Protein AF-A0A7S0LD01-F1 (afdb_monomer_lite)

Foldseek 3Di:
DLLVLLVVLVVLLVVLLVLLVVCVVVVPDLALVSVCVNVQVNQQSVALCVQLDPCVVVVVPDDDDPVNVVVVVVSLVVFFDQWDADPVRDIDGCVVVDTGGDGPPVCSVVDGSVSVNVRSCVVQVCVPPVGGDQGLVSCVDPVNQAPAKKWFQAPVRDIDIDRDRVPRDAHCNRVVNDDTPAIWGWHADPNATAETERDRPPDDDDQVSLVVNVVVCVVVPHPCVNYHYDTPDPPPPPPPDDDDDDDD

Secondary structure (DSSP, 8-state):
-HHHHHHHHHHHHHHHHHHHHHHHHTT----HHHHHHHHHHHHHTT--HHHH-TTHHHHTTSPPPHHHHHHHHHHHHHHEESEEE-TTS-EEETTTT--EE---TTTGGG--HHHHHHHHHHHTTTTSTT-SPPPHHHHT-TTS--S-EEEEE-TTS-EEEEE-BTTTB-HHHHTTT---SEEEEEEEETTEEEEEE---SS----HHHHHHHHHHHHHTT---TT-EE--SS---------------

Structure (mmCIF, N/CA/C/O backbone):
data_AF-A0A7S0LD01-F1
#
_entry.id   AF-A0A7S0LD01-F1
#
loop_
_atom_site.group_PDB
_atom_site.id
_atom_site.type_symbol
_atom_site.label_atom_id
_atom_site.label_alt_id
_atom_site.label_comp_id
_atom_site.label_asym_id
_atom_site.label_entity_id
_atom_site.label_seq_id
_atom_site.pdbx_PDB_ins_code
_atom_site.Cartn_x
_ato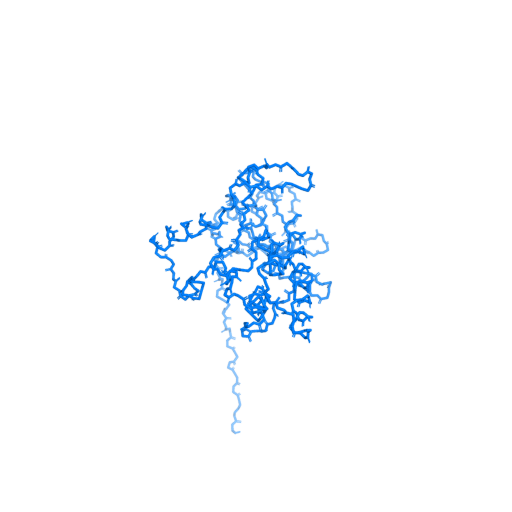m_site.Cartn_y
_atom_site.Cartn_z
_atom_site.occupancy
_atom_site.B_iso_or_equiv
_atom_site.auth_seq_id
_atom_site.auth_comp_id
_atom_site.auth_asym_id
_atom_site.auth_atom_id
_atom_site.pdbx_PDB_model_num
ATOM 1 N N . GLU A 1 1 ? -12.827 -2.499 -3.128 1.00 60.38 1 GLU A N 1
ATOM 2 C CA . GLU A 1 1 ? -11.987 -1.522 -3.860 1.00 60.38 1 GLU A CA 1
ATOM 3 C C . GLU A 1 1 ? -10.501 -1.609 -3.524 1.00 60.38 1 GLU A C 1
ATOM 5 O O . GLU A 1 1 ? -9.754 -2.054 -4.378 1.00 60.38 1 GLU A O 1
ATOM 10 N N . ARG A 1 2 ? -10.034 -1.276 -2.310 1.00 69.75 2 ARG A N 1
ATOM 11 C CA . ARG A 1 2 ? -8.581 -1.282 -2.003 1.00 69.75 2 ARG A CA 1
ATOM 12 C C . ARG A 1 2 ? -7.893 -2.636 -2.204 1.00 69.75 2 ARG A C 1
ATOM 14 O O . ARG A 1 2 ? -6.848 -2.690 -2.840 1.00 69.75 2 ARG A O 1
ATOM 21 N N . LEU A 1 3 ? -8.509 -3.729 -1.742 1.00 75.12 3 LEU A N 1
ATOM 22 C CA . LEU A 1 3 ? -8.011 -5.084 -2.025 1.00 75.12 3 LEU A CA 1
ATOM 23 C C . LEU A 1 3 ? -7.992 -5.380 -3.532 1.00 75.12 3 LEU A C 1
ATOM 25 O O . LEU A 1 3 ? -7.065 -6.011 -4.025 1.00 75.12 3 LEU A O 1
ATOM 29 N N . THR A 1 4 ? -8.974 -4.875 -4.279 1.00 80.62 4 THR A N 1
ATOM 30 C CA . THR A 1 4 ? -9.024 -4.975 -5.743 1.00 80.62 4 THR A CA 1
ATOM 31 C C . THR A 1 4 ? -7.839 -4.249 -6.387 1.00 80.62 4 THR A C 1
ATOM 33 O O . THR A 1 4 ? -7.189 -4.808 -7.268 1.00 80.62 4 THR A O 1
ATOM 36 N N . THR A 1 5 ? -7.510 -3.040 -5.920 1.00 80.25 5 THR A N 1
ATOM 37 C CA . THR A 1 5 ? -6.326 -2.285 -6.360 1.00 80.25 5 THR A CA 1
ATOM 38 C C . THR A 1 5 ? -5.036 -3.039 -6.045 1.00 80.25 5 THR A C 1
ATOM 40 O O . THR A 1 5 ? -4.185 -3.174 -6.919 1.00 80.25 5 THR A O 1
ATOM 43 N N . THR A 1 6 ? -4.894 -3.585 -4.833 1.00 81.81 6 THR A N 1
ATOM 44 C CA . THR A 1 6 ? -3.718 -4.385 -4.459 1.00 81.81 6 THR A CA 1
ATOM 45 C C . THR A 1 6 ? -3.553 -5.601 -5.369 1.00 81.81 6 THR A C 1
ATOM 47 O O . THR A 1 6 ? -2.490 -5.767 -5.961 1.00 81.81 6 THR A O 1
ATOM 50 N N . ARG A 1 7 ? -4.618 -6.383 -5.583 1.00 85.31 7 ARG A N 1
ATOM 51 C CA . ARG A 1 7 ? -4.603 -7.540 -6.496 1.00 85.31 7 ARG A CA 1
ATOM 52 C C . ARG A 1 7 ? -4.231 -7.154 -7.924 1.00 85.31 7 ARG A C 1
ATOM 54 O O . ARG A 1 7 ? -3.479 -7.863 -8.590 1.00 85.31 7 ARG A O 1
ATOM 61 N N . ARG A 1 8 ? -4.746 -6.019 -8.411 1.00 88.00 8 ARG A N 1
ATOM 62 C CA . ARG A 1 8 ? -4.391 -5.485 -9.733 1.00 88.00 8 ARG A CA 1
ATOM 63 C C . ARG A 1 8 ? -2.895 -5.182 -9.819 1.00 88.00 8 ARG A C 1
ATOM 65 O O . ARG A 1 8 ? -2.266 -5.586 -10.792 1.00 88.00 8 ARG A O 1
ATOM 72 N N . ARG A 1 9 ? -2.329 -4.507 -8.815 1.00 90.25 9 ARG A N 1
ATOM 73 C CA . ARG A 1 9 ? -0.894 -4.180 -8.751 1.00 90.25 9 ARG A CA 1
ATOM 74 C C . ARG A 1 9 ? -0.024 -5.429 -8.721 1.00 90.25 9 ARG A C 1
ATOM 76 O O . ARG A 1 9 ? 0.936 -5.513 -9.475 1.00 90.25 9 ARG A O 1
ATOM 83 N N . GLU A 1 10 ? -0.392 -6.411 -7.905 1.00 89.44 10 GLU A N 1
ATOM 84 C CA . GLU A 1 10 ? 0.321 -7.690 -7.804 1.00 89.44 10 GLU A CA 1
ATOM 85 C C . GLU A 1 10 ? 0.308 -8.462 -9.130 1.00 89.44 10 GLU A C 1
ATOM 87 O O . GLU A 1 10 ? 1.328 -9.025 -9.527 1.00 89.44 10 GLU A O 1
ATOM 92 N N . ARG A 1 11 ? -0.820 -8.455 -9.853 1.00 92.25 11 ARG A N 1
ATOM 93 C CA . ARG A 1 11 ? -0.900 -9.046 -11.194 1.00 92.25 11 ARG A CA 1
ATOM 94 C C . ARG A 1 11 ? 0.017 -8.327 -12.186 1.00 92.25 11 ARG A C 1
ATOM 96 O O . ARG A 1 11 ? 0.785 -8.995 -12.870 1.00 92.25 11 ARG A O 1
ATOM 103 N N . LEU A 1 12 ? -0.023 -6.994 -12.218 1.00 94.31 12 LEU A N 1
ATOM 104 C CA . LEU A 1 12 ? 0.822 -6.197 -13.113 1.00 94.31 12 LEU A CA 1
ATOM 105 C C . LEU A 1 12 ? 2.315 -6.423 -12.853 1.00 94.31 12 LEU A C 1
ATOM 107 O O . LEU A 1 12 ? 3.075 -6.576 -13.803 1.00 94.31 12 LEU A O 1
ATOM 111 N N . LEU A 1 13 ? 2.736 -6.482 -11.584 1.00 93.88 13 LEU A N 1
ATOM 112 C CA . LEU A 1 13 ? 4.126 -6.781 -11.219 1.00 93.88 13 LEU A CA 1
ATOM 113 C C . LEU A 1 13 ? 4.556 -8.159 -11.732 1.00 93.88 13 LEU A C 1
ATOM 115 O O . LEU A 1 13 ? 5.631 -8.288 -12.316 1.00 93.88 13 LEU A O 1
ATOM 119 N N . ARG A 1 14 ? 3.691 -9.170 -11.587 1.00 93.19 14 ARG A N 1
ATOM 120 C CA . ARG A 1 14 ? 3.956 -10.536 -12.053 1.00 93.19 14 ARG A CA 1
ATOM 121 C C . ARG A 1 14 ? 4.087 -10.622 -13.574 1.00 93.19 14 ARG A C 1
ATOM 123 O O . ARG A 1 14 ? 5.035 -11.231 -14.064 1.00 93.19 14 ARG A O 1
ATOM 130 N N . GLU A 1 15 ? 3.154 -10.019 -14.307 1.00 95.75 15 GLU A N 1
ATOM 131 C CA . GLU A 1 15 ? 3.161 -9.980 -15.778 1.00 95.75 15 GLU A CA 1
ATOM 132 C C . GLU A 1 15 ? 4.397 -9.236 -16.300 1.00 95.75 15 GLU A C 1
ATOM 134 O O . GLU A 1 15 ? 5.135 -9.761 -17.135 1.00 95.75 15 GLU A O 1
ATOM 139 N N . ALA A 1 16 ? 4.683 -8.057 -15.740 1.00 96.69 16 ALA A N 1
ATOM 140 C CA . ALA A 1 16 ? 5.856 -7.271 -16.100 1.00 96.69 16 ALA A CA 1
ATOM 141 C C . ALA A 1 16 ? 7.162 -8.018 -15.809 1.00 96.69 16 ALA A C 1
ATOM 143 O O . ALA A 1 16 ? 8.051 -8.048 -16.656 1.00 96.69 16 ALA A O 1
ATOM 144 N N . ARG A 1 17 ? 7.272 -8.676 -14.647 1.00 96.00 17 ARG A N 1
ATOM 145 C CA . ARG A 1 17 ? 8.428 -9.515 -14.305 1.00 96.00 17 ARG A CA 1
ATOM 146 C C . ARG A 1 17 ? 8.658 -10.597 -15.356 1.00 96.00 17 ARG A C 1
ATOM 148 O O . ARG A 1 17 ? 9.793 -10.763 -15.795 1.00 96.00 17 ARG A O 1
ATOM 155 N N . GLY A 1 18 ? 7.604 -11.320 -15.741 1.00 95.94 18 GLY A N 1
ATOM 156 C CA . GLY A 1 18 ? 7.675 -12.358 -16.772 1.00 95.94 18 GLY A CA 1
ATOM 157 C C . GLY A 1 18 ? 8.218 -11.803 -18.086 1.00 95.94 18 GLY A C 1
ATOM 158 O O . GLY A 1 18 ? 9.239 -12.280 -18.577 1.00 95.94 18 GLY A O 1
ATOM 159 N N . ARG A 1 19 ? 7.618 -10.711 -18.573 1.00 97.12 19 ARG A N 1
ATOM 160 C CA . ARG A 1 19 ? 8.030 -10.052 -19.818 1.00 97.12 19 ARG A CA 1
ATOM 161 C C . ARG A 1 19 ? 9.483 -9.570 -19.797 1.00 97.12 19 ARG A C 1
ATOM 163 O O . ARG A 1 19 ? 10.184 -9.726 -20.793 1.00 97.12 19 ARG A O 1
ATOM 170 N N . VAL A 1 20 ? 9.938 -8.992 -18.683 1.00 97.00 20 VAL A N 1
ATOM 171 C CA . VAL A 1 20 ? 11.323 -8.508 -18.527 1.00 97.00 20 VAL A CA 1
ATOM 172 C C . VAL A 1 20 ? 12.311 -9.674 -18.507 1.00 97.00 20 VAL A C 1
ATOM 174 O O . VAL A 1 20 ? 13.357 -9.600 -19.142 1.00 97.00 20 VAL A O 1
ATOM 177 N N . ILE A 1 21 ? 11.982 -10.774 -17.820 1.00 96.69 21 ILE A N 1
ATOM 178 C CA . ILE A 1 21 ? 12.820 -11.984 -17.814 1.00 96.69 21 ILE A CA 1
ATOM 179 C C . ILE A 1 21 ? 12.927 -12.577 -19.221 1.00 96.69 21 ILE A C 1
ATOM 181 O O . ILE A 1 21 ? 14.013 -12.987 -19.626 1.00 96.69 21 ILE A O 1
ATOM 185 N N . GLU A 1 22 ? 11.826 -12.619 -19.969 1.00 96.94 22 GLU A N 1
ATOM 186 C CA . GLU A 1 22 ? 11.826 -13.057 -21.367 1.00 96.94 22 GLU A CA 1
ATOM 187 C C . GLU A 1 22 ? 12.677 -12.141 -22.250 1.00 96.94 22 GLU A C 1
ATOM 189 O O . GLU A 1 22 ? 13.502 -12.649 -23.002 1.00 96.94 22 GLU A O 1
ATOM 194 N N . ALA A 1 23 ? 12.555 -10.816 -22.098 1.00 96.62 23 ALA A N 1
ATOM 195 C CA . ALA A 1 23 ? 13.363 -9.840 -22.834 1.00 96.62 23 ALA A CA 1
ATOM 196 C C . ALA A 1 23 ? 14.866 -10.048 -22.598 1.00 96.62 23 ALA A C 1
ATOM 198 O O . ALA A 1 23 ? 15.650 -10.077 -23.542 1.00 96.62 23 ALA A O 1
ATOM 199 N N . ILE A 1 24 ? 15.260 -10.254 -21.333 1.00 95.94 24 ILE A N 1
ATOM 200 C CA . ILE A 1 24 ? 16.653 -10.525 -20.950 1.00 95.94 24 ILE A CA 1
ATOM 201 C C . ILE A 1 24 ? 17.140 -11.833 -21.578 1.00 95.94 24 ILE A C 1
ATOM 203 O O . ILE A 1 24 ? 18.236 -11.876 -22.125 1.00 95.94 24 ILE A O 1
ATOM 207 N N . ARG A 1 25 ? 16.335 -12.901 -21.514 1.00 96.62 25 ARG A N 1
ATOM 208 C CA . ARG A 1 25 ? 16.689 -14.208 -22.097 1.00 96.62 25 ARG A CA 1
ATOM 209 C C . ARG A 1 25 ? 16.806 -14.168 -23.617 1.00 96.62 25 ARG A C 1
ATOM 211 O O . ARG A 1 25 ? 17.593 -14.925 -24.168 1.00 96.62 25 ARG A O 1
ATOM 218 N N . ALA A 1 26 ? 16.006 -13.331 -24.269 1.00 96.69 26 ALA A N 1
ATOM 219 C CA . ALA A 1 26 ? 16.012 -13.144 -25.713 1.00 96.69 26 ALA A CA 1
ATOM 220 C C . ALA A 1 26 ? 17.049 -12.109 -26.189 1.00 96.69 26 ALA A C 1
ATOM 222 O O . ALA A 1 26 ? 17.092 -11.830 -27.383 1.00 96.69 26 ALA A O 1
ATOM 223 N N . GLU A 1 27 ? 17.841 -11.527 -25.277 1.00 95.12 27 GLU A N 1
ATOM 224 C CA . GLU A 1 27 ? 18.799 -10.447 -25.567 1.00 95.12 27 GLU A CA 1
ATOM 225 C C . GLU A 1 27 ? 18.157 -9.256 -26.308 1.00 95.12 27 GLU A C 1
ATOM 227 O O . GLU A 1 27 ? 18.773 -8.578 -27.130 1.00 95.12 27 GLU A O 1
ATOM 232 N N . GLU A 1 28 ? 16.885 -8.985 -26.010 1.00 95.38 28 GLU A N 1
ATOM 233 C CA . GLU A 1 28 ? 16.130 -7.904 -26.631 1.00 95.38 28 GLU A CA 1
ATOM 234 C C . GLU A 1 28 ? 16.674 -6.539 -26.186 1.00 95.38 28 GLU A C 1
ATOM 236 O O . GLU A 1 28 ? 16.860 -6.283 -24.993 1.00 95.38 28 GLU A O 1
ATOM 241 N N . ALA A 1 29 ? 16.871 -5.622 -27.136 1.00 93.62 29 ALA A N 1
ATOM 242 C CA . ALA A 1 29 ? 17.308 -4.266 -26.828 1.00 93.62 29 ALA A CA 1
ATOM 243 C C . ALA A 1 29 ? 16.271 -3.529 -25.958 1.00 93.62 29 ALA A C 1
ATOM 245 O O . ALA A 1 29 ? 15.087 -3.472 -26.287 1.00 93.62 29 ALA A O 1
ATOM 246 N N . ALA A 1 30 ? 16.727 -2.918 -24.864 1.00 93.19 30 ALA A N 1
ATOM 247 C CA . ALA A 1 30 ? 15.907 -2.098 -23.972 1.00 93.19 30 ALA A CA 1
ATOM 248 C C . ALA A 1 30 ? 15.643 -0.706 -24.579 1.00 93.19 30 ALA A C 1
ATOM 250 O O . ALA A 1 30 ? 16.074 0.314 -24.048 1.00 93.19 30 ALA A O 1
ATOM 251 N N . THR A 1 31 ? 14.976 -0.652 -25.733 1.00 93.75 31 THR A N 1
ATOM 252 C CA . THR A 1 31 ? 14.612 0.624 -26.364 1.00 93.75 31 THR A CA 1
ATOM 253 C C . THR A 1 31 ? 13.602 1.389 -25.499 1.00 93.75 31 THR A C 1
ATOM 255 O O . THR A 1 31 ? 12.824 0.762 -24.768 1.00 93.75 31 THR A O 1
ATOM 258 N N . PRO A 1 32 ? 13.554 2.734 -25.576 1.00 90.75 32 PRO A N 1
ATOM 259 C CA . PRO A 1 32 ? 12.559 3.526 -24.855 1.00 90.75 32 PRO A CA 1
ATOM 260 C C . PRO A 1 32 ? 11.120 3.034 -25.069 1.00 90.75 32 PRO A C 1
ATOM 262 O O . PRO A 1 32 ? 10.340 2.981 -24.119 1.00 90.75 32 PRO A O 1
ATOM 265 N N . GLU A 1 33 ? 10.773 2.609 -26.284 1.00 89.94 33 GLU A N 1
ATOM 266 C CA . GLU A 1 33 ? 9.459 2.068 -26.639 1.00 89.94 33 GLU A CA 1
ATOM 267 C C . GLU A 1 33 ? 9.185 0.713 -25.965 1.00 89.94 33 GLU A C 1
ATOM 269 O O . GLU A 1 33 ? 8.098 0.490 -25.411 1.00 89.94 33 GLU A O 1
ATOM 274 N N . ALA A 1 34 ? 10.172 -0.188 -25.959 1.00 91.75 34 ALA A N 1
ATOM 275 C CA . ALA A 1 34 ? 10.049 -1.492 -25.314 1.00 91.75 34 ALA A CA 1
ATOM 276 C C . ALA A 1 34 ? 9.916 -1.344 -23.789 1.00 91.75 34 ALA A C 1
ATOM 278 O O . ALA A 1 34 ? 9.020 -1.929 -23.170 1.00 91.75 34 ALA A O 1
ATOM 279 N N . LEU A 1 35 ? 10.734 -0.478 -23.186 1.00 93.25 35 LEU A N 1
ATOM 280 C CA . LEU A 1 35 ? 10.658 -0.141 -21.766 1.00 93.25 35 LEU A CA 1
ATOM 281 C C . LEU A 1 35 ? 9.323 0.512 -21.412 1.00 93.25 35 LEU A C 1
ATOM 283 O O . LEU A 1 35 ? 8.716 0.158 -20.399 1.00 93.25 35 LEU A O 1
ATOM 287 N N . ALA A 1 36 ? 8.831 1.441 -22.235 1.00 90.00 36 ALA A N 1
ATOM 288 C CA . ALA A 1 36 ? 7.552 2.110 -22.015 1.00 90.00 36 ALA A CA 1
ATOM 289 C C . ALA A 1 36 ? 6.381 1.119 -22.019 1.00 90.00 36 ALA A C 1
ATOM 291 O O . ALA A 1 36 ? 5.465 1.268 -21.205 1.00 90.00 36 ALA A O 1
ATOM 292 N N . THR A 1 37 ? 6.432 0.085 -22.863 1.00 91.88 37 THR A N 1
ATOM 293 C CA . THR A 1 37 ? 5.404 -0.968 -22.929 1.00 91.88 37 THR A CA 1
ATOM 294 C C . THR A 1 37 ? 5.249 -1.698 -21.589 1.00 91.88 37 THR A C 1
ATOM 296 O O . THR A 1 37 ? 4.130 -1.991 -21.168 1.00 91.88 37 THR A O 1
ATOM 299 N N . VAL A 1 38 ? 6.352 -1.928 -20.870 1.00 94.50 38 VAL A N 1
ATOM 300 C CA . VAL A 1 38 ? 6.344 -2.604 -19.560 1.00 94.50 38 VAL A CA 1
ATOM 301 C C . VAL A 1 38 ? 6.121 -1.629 -18.401 1.00 94.50 38 VAL A C 1
ATOM 303 O O . VAL A 1 38 ? 5.352 -1.900 -17.479 1.00 94.50 38 VAL A O 1
ATOM 306 N N . THR A 1 39 ? 6.798 -0.483 -18.419 1.00 93.06 39 THR A N 1
ATOM 307 C CA . THR A 1 39 ? 6.837 0.444 -17.279 1.00 93.06 39 THR A CA 1
ATOM 308 C C . THR A 1 39 ? 5.590 1.321 -17.185 1.00 93.06 39 THR A C 1
ATOM 310 O O . THR A 1 39 ? 5.141 1.614 -16.077 1.00 93.06 39 THR A O 1
ATOM 313 N N . THR A 1 40 ? 4.960 1.692 -18.305 1.00 89.12 40 THR A N 1
ATOM 314 C CA . THR A 1 40 ? 3.805 2.610 -18.304 1.00 89.12 40 THR A CA 1
ATOM 315 C C . THR A 1 40 ? 2.628 2.095 -17.464 1.00 89.12 40 THR A C 1
ATOM 317 O O . THR A 1 40 ? 2.123 2.859 -16.632 1.00 89.12 40 THR A O 1
ATOM 320 N N . PRO A 1 41 ? 2.176 0.829 -17.595 1.00 90.50 41 PRO A N 1
ATOM 321 C CA . PRO A 1 41 ? 1.098 0.300 -16.756 1.00 90.50 41 PRO A CA 1
ATOM 322 C C . PRO A 1 41 ? 1.435 0.305 -15.259 1.00 90.50 41 PRO A C 1
ATOM 324 O O . PRO A 1 41 ? 0.575 0.614 -14.435 1.00 90.50 41 PRO A O 1
ATOM 327 N N . LEU A 1 42 ? 2.691 0.014 -14.904 1.00 92.00 42 LEU A N 1
ATOM 328 C CA . LEU A 1 42 ? 3.162 -0.010 -13.517 1.00 92.00 42 LEU A CA 1
ATOM 329 C C . LEU A 1 42 ? 3.190 1.399 -12.909 1.00 92.00 42 LEU A C 1
ATOM 331 O O . LEU A 1 42 ? 2.677 1.624 -11.811 1.00 92.00 42 LEU A O 1
ATOM 335 N N . VAL A 1 43 ? 3.728 2.377 -13.639 1.00 88.62 43 VAL A N 1
ATOM 336 C CA . VAL A 1 43 ? 3.822 3.769 -13.172 1.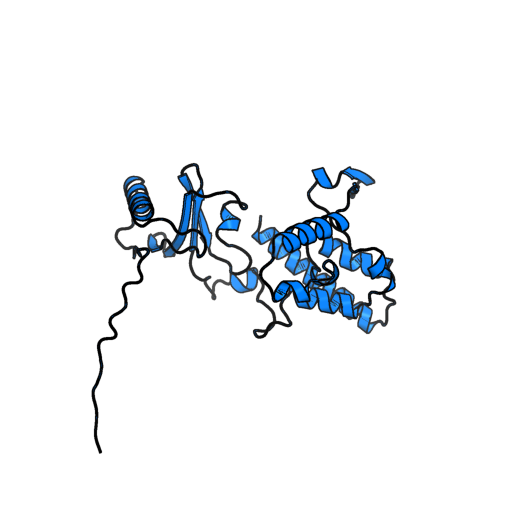00 88.62 43 VAL A CA 1
ATOM 337 C C . VAL A 1 43 ? 2.435 4.379 -12.961 1.00 88.62 43 VAL A C 1
ATOM 339 O O . VAL A 1 43 ? 2.230 5.094 -11.973 1.00 88.62 43 VAL A O 1
ATOM 342 N N . ARG A 1 44 ? 1.465 4.056 -13.833 1.00 82.94 44 ARG A N 1
ATOM 343 C CA . ARG A 1 44 ? 0.051 4.455 -13.684 1.00 82.94 44 ARG A CA 1
ATOM 344 C C . ARG A 1 44 ? -0.557 3.974 -12.368 1.00 82.94 44 ARG A C 1
ATOM 346 O O . ARG A 1 44 ? -1.410 4.655 -11.811 1.00 82.94 44 ARG A O 1
ATOM 353 N N . GLU A 1 45 ? -0.095 2.839 -11.857 1.00 85.44 45 GLU A N 1
ATOM 354 C CA . GLU A 1 45 ? -0.509 2.289 -10.566 1.00 85.44 45 GLU A CA 1
ATOM 355 C C . GLU A 1 45 ? 0.305 2.807 -9.373 1.00 85.44 45 GLU A C 1
ATOM 357 O O . GLU A 1 45 ? 0.077 2.387 -8.239 1.00 85.44 45 GLU A O 1
ATOM 362 N N . GLY A 1 46 ? 1.235 3.738 -9.586 1.00 83.31 46 GLY A N 1
ATOM 363 C CA . GLY A 1 46 ? 2.085 4.255 -8.516 1.00 83.31 46 GLY A CA 1
ATOM 364 C C . GLY A 1 46 ? 3.274 3.355 -8.171 1.00 83.31 46 GLY A C 1
ATOM 365 O O . GLY A 1 46 ? 3.893 3.576 -7.136 1.00 83.31 46 GLY A O 1
ATOM 366 N N . LEU A 1 47 ? 3.583 2.356 -9.004 1.00 89.62 47 LEU A N 1
ATOM 367 C CA . LEU A 1 47 ? 4.699 1.425 -8.809 1.00 89.62 47 LEU A CA 1
ATOM 368 C C . LEU A 1 47 ? 6.000 1.977 -9.417 1.00 89.62 47 LEU A C 1
ATOM 370 O O . LEU A 1 47 ? 6.006 3.050 -10.035 1.00 89.62 47 LEU A O 1
ATOM 374 N N . LEU A 1 48 ? 7.083 1.207 -9.258 1.00 91.56 48 LEU A N 1
ATOM 375 C CA . LEU A 1 48 ? 8.449 1.516 -9.700 1.00 91.56 48 LEU A CA 1
ATOM 376 C C . LEU A 1 48 ? 9.039 2.728 -8.980 1.00 91.56 48 LEU A C 1
ATOM 378 O O . LEU A 1 48 ? 9.719 3.564 -9.578 1.00 91.56 48 LEU A O 1
ATOM 382 N N . ARG A 1 49 ? 8.784 2.837 -7.676 1.00 86.88 49 ARG A N 1
ATOM 383 C CA . ARG A 1 49 ? 9.205 3.985 -6.874 1.00 86.88 49 ARG A CA 1
ATOM 384 C C . ARG A 1 49 ? 10.719 4.177 -6.891 1.00 86.88 49 ARG A C 1
ATOM 386 O O . ARG A 1 49 ? 11.152 5.313 -7.002 1.00 86.88 49 ARG A O 1
ATOM 393 N N . ALA A 1 50 ? 11.498 3.096 -6.875 1.00 85.94 50 ALA A N 1
ATOM 394 C CA . ALA A 1 50 ? 12.959 3.163 -6.947 1.00 85.94 50 ALA A CA 1
ATOM 395 C C . ALA A 1 50 ? 13.489 3.797 -8.251 1.00 85.94 50 ALA A C 1
ATOM 397 O O . ALA A 1 50 ? 14.555 4.394 -8.232 1.00 85.94 50 ALA A O 1
ATOM 398 N N . LEU A 1 51 ? 12.746 3.707 -9.363 1.00 89.12 51 LEU A N 1
ATOM 399 C CA . LEU A 1 51 ? 13.116 4.361 -10.630 1.00 89.12 51 LEU A CA 1
ATOM 400 C C . LEU A 1 51 ? 12.597 5.791 -10.725 1.00 89.12 51 LEU A C 1
ATOM 402 O O . LEU A 1 51 ? 13.165 6.629 -11.413 1.00 89.12 51 LEU A O 1
ATOM 406 N N . ARG A 1 52 ? 11.471 6.063 -10.073 1.00 86.94 52 ARG A N 1
ATOM 407 C CA . ARG A 1 52 ? 10.829 7.375 -10.114 1.00 86.94 52 ARG A CA 1
ATOM 408 C C . ARG A 1 52 ? 11.427 8.348 -9.113 1.00 86.94 52 ARG A C 1
ATOM 410 O O . ARG A 1 52 ? 11.253 9.542 -9.266 1.00 86.94 52 ARG A O 1
ATOM 417 N N . ASP A 1 53 ? 12.060 7.852 -8.062 1.00 80.81 53 ASP A N 1
ATOM 418 C CA . ASP A 1 53 ? 12.595 8.655 -6.975 1.00 80.81 53 ASP A CA 1
ATOM 419 C C . ASP A 1 53 ? 14.131 8.569 -6.978 1.00 80.81 53 ASP A C 1
ATOM 421 O O . ASP A 1 53 ? 14.710 7.579 -6.540 1.00 80.81 53 ASP A O 1
ATOM 425 N N . GLU A 1 54 ? 14.797 9.638 -7.425 1.00 77.31 54 GLU A N 1
ATOM 426 C CA . GLU A 1 54 ? 16.268 9.717 -7.490 1.00 77.31 54 GLU A CA 1
ATOM 427 C C . GLU A 1 54 ? 16.959 9.629 -6.115 1.00 77.31 54 GLU A C 1
ATOM 429 O O . GLU A 1 54 ? 18.115 9.225 -6.017 1.00 77.31 54 GLU A O 1
ATOM 434 N N . HIS A 1 55 ? 16.247 9.962 -5.034 1.00 75.81 55 HIS A N 1
ATOM 435 C CA . HIS A 1 55 ? 16.760 9.900 -3.664 1.00 75.81 55 HIS A CA 1
ATOM 436 C C . HIS A 1 55 ? 16.127 8.755 -2.865 1.00 75.81 55 HIS A C 1
ATOM 438 O O . HIS A 1 55 ? 16.153 8.773 -1.629 1.00 75.81 55 HIS A O 1
ATOM 444 N N . PHE A 1 56 ? 15.547 7.760 -3.543 1.00 80.31 56 PHE A N 1
ATOM 445 C CA . PHE A 1 56 ? 14.777 6.686 -2.921 1.00 80.31 56 PHE A CA 1
ATOM 446 C C . PHE A 1 56 ? 15.513 6.041 -1.736 1.00 80.31 56 PHE A C 1
ATOM 448 O O . PHE A 1 56 ? 14.979 5.950 -0.628 1.00 80.31 56 PHE A O 1
ATOM 455 N N . TYR A 1 57 ? 16.776 5.664 -1.948 1.00 76.69 57 TYR A N 1
ATOM 456 C CA . TYR A 1 57 ? 17.598 5.012 -0.930 1.00 76.69 57 TYR A CA 1
ATOM 457 C C . TYR A 1 57 ? 18.003 5.956 0.207 1.00 76.69 57 TYR A C 1
ATOM 459 O O . TYR A 1 57 ? 17.983 5.554 1.368 1.00 76.69 57 TYR A O 1
ATOM 467 N N . GLN A 1 58 ? 18.292 7.222 -0.096 1.00 74.69 58 GLN A N 1
ATOM 468 C CA . GLN A 1 58 ? 18.701 8.225 0.895 1.00 74.69 58 GLN A CA 1
ATOM 469 C C . GLN A 1 58 ? 17.556 8.553 1.865 1.00 74.69 58 GLN A C 1
ATOM 471 O O . GLN A 1 58 ? 17.770 8.668 3.071 1.00 74.69 58 GLN A O 1
ATOM 476 N N . ARG A 1 59 ? 16.315 8.618 1.361 1.00 67.94 59 ARG A N 1
ATOM 477 C CA . ARG A 1 59 ? 15.122 8.893 2.180 1.00 67.94 59 ARG A CA 1
ATOM 478 C C . ARG A 1 59 ? 14.722 7.744 3.098 1.00 67.94 59 ARG A C 1
ATOM 480 O O . ARG A 1 59 ? 14.056 7.974 4.099 1.00 67.94 59 ARG A O 1
ATOM 487 N N . SER A 1 60 ? 15.094 6.510 2.769 1.00 63.34 60 SER A N 1
ATOM 488 C CA . SER A 1 60 ? 14.713 5.339 3.571 1.00 63.34 60 SER A CA 1
ATOM 489 C C . SER A 1 60 ? 15.409 5.264 4.940 1.00 63.34 60 SER A C 1
ATOM 491 O O . SER A 1 60 ? 15.015 4.457 5.778 1.00 63.34 60 SER A O 1
ATOM 493 N N . VAL A 1 61 ? 16.416 6.115 5.175 1.00 60.78 61 VAL A N 1
ATOM 494 C CA . VAL A 1 61 ? 17.308 6.054 6.344 1.00 60.78 61 VAL A CA 1
ATOM 495 C C . VAL A 1 61 ? 17.083 7.215 7.329 1.00 60.78 61 VAL A C 1
ATOM 497 O O . VAL A 1 61 ? 17.543 7.140 8.466 1.00 60.78 61 VAL A O 1
ATOM 500 N N . VAL A 1 62 ? 16.356 8.275 6.950 1.00 60.00 62 VAL A N 1
ATOM 501 C CA . VAL A 1 62 ? 16.276 9.522 7.739 1.00 60.00 62 VAL A CA 1
ATOM 502 C C . VAL A 1 62 ? 14.830 10.011 7.873 1.00 60.00 62 VAL A C 1
ATOM 504 O O . VAL A 1 62 ? 14.044 9.921 6.932 1.00 60.00 62 VAL A O 1
ATOM 507 N N . LEU A 1 63 ? 14.469 10.535 9.052 1.00 62.03 63 LEU A N 1
ATOM 508 C CA . LEU A 1 63 ? 13.192 11.225 9.251 1.00 62.03 63 LEU A CA 1
ATOM 509 C C . LEU A 1 63 ? 13.170 12.517 8.416 1.00 62.03 63 LEU A C 1
ATOM 511 O O . LEU A 1 63 ? 14.116 13.299 8.511 1.00 62.03 63 LEU A O 1
ATOM 515 N N . PRO A 1 64 ? 12.119 12.761 7.616 1.00 64.88 64 PRO A N 1
ATOM 516 C CA . PRO A 1 64 ? 12.086 13.903 6.715 1.00 64.88 64 PRO A CA 1
ATOM 517 C C . PRO A 1 64 ? 12.008 15.220 7.492 1.00 64.88 64 PRO A C 1
ATOM 519 O O . PRO A 1 64 ? 11.154 15.400 8.361 1.00 64.88 64 PRO A O 1
ATOM 522 N N . THR A 1 65 ? 12.889 16.156 7.152 1.00 77.00 65 THR A N 1
ATOM 523 C CA . THR A 1 65 ? 12.772 17.566 7.536 1.00 77.00 65 THR A CA 1
ATOM 524 C C . THR A 1 65 ? 11.675 18.264 6.717 1.00 77.00 65 THR A C 1
ATOM 526 O O . THR A 1 65 ? 11.204 17.744 5.706 1.00 77.00 65 THR A O 1
ATOM 529 N N . ILE A 1 66 ? 11.293 19.488 7.098 1.00 74.50 66 ILE A N 1
ATOM 530 C CA . ILE A 1 66 ? 10.350 20.317 6.316 1.00 74.50 66 ILE A CA 1
ATOM 531 C C . ILE A 1 66 ? 10.885 20.567 4.890 1.00 74.50 66 ILE A C 1
ATOM 533 O O . ILE A 1 66 ? 10.135 20.549 3.912 1.00 74.50 66 ILE A O 1
ATOM 537 N N . GLN A 1 67 ? 12.200 20.751 4.744 1.00 72.75 67 GLN A N 1
ATOM 538 C CA . GLN A 1 67 ? 12.856 20.887 3.444 1.00 72.75 67 GLN A CA 1
ATOM 539 C C . GLN A 1 67 ? 12.786 19.591 2.627 1.00 72.75 67 GLN A C 1
ATOM 541 O O . GLN A 1 67 ? 12.634 19.658 1.401 1.00 72.75 67 GLN A O 1
ATOM 546 N N . ASP A 1 68 ? 12.849 18.429 3.278 1.00 67.56 68 ASP A N 1
ATOM 547 C CA . ASP A 1 68 ? 12.678 17.132 2.618 1.00 67.56 68 ASP A CA 1
ATOM 548 C C . ASP A 1 68 ? 11.239 16.930 2.155 1.00 67.56 68 ASP A C 1
ATOM 550 O O . ASP A 1 68 ? 11.025 16.431 1.053 1.00 67.56 68 ASP A O 1
ATOM 554 N N . GLU A 1 69 ? 10.252 17.379 2.933 1.00 71.31 69 GLU A N 1
ATOM 555 C CA . GLU A 1 69 ? 8.843 17.346 2.537 1.00 71.31 69 GLU A CA 1
ATOM 556 C C . GLU A 1 69 ? 8.578 18.250 1.323 1.00 71.31 69 GLU A C 1
ATOM 558 O O . GLU A 1 69 ? 7.976 17.816 0.338 1.00 71.31 69 GLU A O 1
ATOM 563 N N . ALA A 1 70 ? 9.111 19.475 1.318 1.00 75.75 70 ALA A N 1
ATOM 564 C CA . ALA A 1 70 ? 9.017 20.366 0.161 1.00 75.75 70 ALA A CA 1
ATOM 565 C C . ALA A 1 70 ? 9.723 19.785 -1.079 1.00 75.75 70 ALA A C 1
ATOM 567 O O . ALA A 1 70 ? 9.222 19.892 -2.201 1.00 75.75 70 ALA A O 1
ATOM 568 N N . SER A 1 71 ? 10.878 19.144 -0.889 1.00 70.81 71 SER A N 1
ATOM 569 C CA . SER A 1 71 ? 11.618 18.480 -1.970 1.00 70.81 71 SER A CA 1
ATOM 570 C C . SER A 1 71 ? 10.886 17.243 -2.485 1.00 70.81 71 SER A C 1
ATOM 572 O O . SER A 1 71 ? 10.844 17.019 -3.692 1.00 70.81 71 SER A O 1
ATOM 574 N N . TYR A 1 72 ? 10.232 16.493 -1.598 1.00 72.06 72 TYR A N 1
ATOM 575 C CA . TYR A 1 72 ? 9.367 15.373 -1.946 1.00 72.06 72 TYR A CA 1
ATOM 576 C C . TYR A 1 72 ? 8.203 15.844 -2.819 1.00 72.06 72 TYR A C 1
ATOM 578 O O . TYR A 1 72 ? 8.011 15.312 -3.908 1.00 72.06 72 TYR A O 1
ATOM 586 N N . GLN A 1 73 ? 7.480 16.892 -2.415 1.00 74.62 73 GLN A N 1
ATOM 587 C CA . GLN A 1 73 ? 6.371 17.422 -3.215 1.00 74.62 73 GLN A CA 1
ATOM 588 C C . GLN A 1 73 ? 6.833 17.905 -4.597 1.00 74.62 73 GLN A C 1
ATOM 590 O O . GLN A 1 73 ? 6.226 17.541 -5.605 1.00 74.62 73 GLN A O 1
ATOM 595 N N . ARG A 1 74 ? 7.949 18.647 -4.675 1.00 76.88 74 ARG A N 1
ATOM 596 C CA . ARG A 1 74 ? 8.539 19.072 -5.961 1.00 76.88 74 ARG A CA 1
ATOM 597 C C . ARG A 1 74 ? 8.906 17.892 -6.863 1.00 76.88 74 ARG A C 1
ATOM 599 O O . ARG A 1 74 ? 8.666 17.942 -8.066 1.00 76.88 74 ARG A O 1
ATOM 606 N N . MET A 1 75 ? 9.458 16.832 -6.284 1.00 74.88 75 MET A N 1
ATOM 607 C CA . MET A 1 75 ? 9.824 15.615 -7.003 1.00 74.88 75 MET A CA 1
ATOM 608 C C . MET A 1 75 ? 8.586 14.920 -7.586 1.00 74.88 75 MET A C 1
ATOM 610 O O . MET A 1 75 ? 8.566 14.612 -8.775 1.00 74.88 75 MET A O 1
ATOM 614 N N . TRP A 1 76 ? 7.501 14.779 -6.816 1.00 74.25 76 TRP A N 1
ATOM 615 C CA . TRP A 1 76 ? 6.250 14.220 -7.347 1.00 74.25 76 TRP A CA 1
ATOM 616 C C . TRP A 1 76 ? 5.622 15.085 -8.437 1.00 74.25 76 TRP A C 1
ATOM 618 O O . TRP A 1 76 ? 5.079 14.529 -9.391 1.00 74.25 76 TRP A O 1
ATOM 628 N N . GLU A 1 77 ? 5.714 16.413 -8.343 1.00 75.50 77 GLU A N 1
ATOM 629 C CA . GLU A 1 77 ? 5.254 17.318 -9.406 1.00 75.50 77 GLU A CA 1
ATOM 630 C C . GLU A 1 77 ? 5.991 17.095 -10.735 1.00 75.50 77 GLU A C 1
ATOM 632 O O . GLU A 1 77 ? 5.347 17.129 -11.784 1.00 75.50 77 GLU A O 1
ATOM 637 N N . ARG A 1 78 ? 7.300 16.794 -10.721 1.00 75.94 78 ARG A N 1
ATOM 638 C CA . ARG A 1 78 ? 8.084 16.528 -11.947 1.00 75.94 78 ARG A CA 1
ATOM 639 C C . ARG A 1 78 ? 7.553 15.332 -12.735 1.00 75.94 78 ARG A C 1
ATOM 641 O O . ARG A 1 78 ? 7.625 15.327 -13.960 1.00 75.94 78 ARG A O 1
ATOM 648 N N . PHE A 1 79 ? 7.004 14.336 -12.046 1.00 76.50 79 PHE A N 1
ATOM 649 C CA . PHE A 1 79 ? 6.511 13.118 -12.686 1.00 76.50 79 PHE A CA 1
ATOM 650 C C . PHE A 1 79 ? 5.041 13.178 -13.058 1.00 76.50 79 PHE A C 1
ATOM 652 O O . PHE A 1 79 ? 4.569 12.241 -13.697 1.00 76.50 79 PHE A O 1
ATOM 659 N N . LYS A 1 80 ? 4.300 14.224 -12.665 1.00 76.25 80 LYS A N 1
ATOM 660 C CA . LYS A 1 80 ? 2.874 14.334 -12.982 1.00 76.25 80 LYS A CA 1
ATOM 661 C C . LYS A 1 80 ? 2.670 14.574 -14.473 1.00 76.25 80 LYS A C 1
ATOM 663 O O . LYS A 1 80 ? 3.050 15.602 -15.028 1.00 76.25 80 LYS A O 1
ATOM 668 N N . VAL A 1 81 ? 1.967 13.643 -15.099 1.00 75.88 81 VAL A N 1
ATOM 669 C CA . VAL A 1 81 ? 1.413 13.800 -16.439 1.00 75.88 81 VAL A CA 1
ATOM 670 C C . VAL A 1 81 ? 0.272 14.805 -16.341 1.00 75.88 81 VAL A C 1
ATOM 672 O O . VAL A 1 81 ? -0.636 14.632 -15.530 1.00 75.88 81 VAL A O 1
ATOM 675 N N . ARG A 1 82 ? 0.334 15.876 -17.137 1.00 73.50 82 ARG A N 1
ATOM 676 C CA . ARG A 1 82 ? -0.672 16.953 -17.126 1.00 73.50 82 ARG A CA 1
ATOM 677 C C . ARG A 1 82 ? -1.851 16.668 -18.056 1.00 73.50 82 ARG A C 1
ATOM 679 O O . ARG A 1 82 ? -2.971 17.058 -17.757 1.00 73.50 82 ARG A O 1
ATOM 686 N N . SER A 1 83 ? -1.622 15.933 -19.136 1.00 73.06 83 SER A N 1
ATOM 687 C CA . SER A 1 83 ? -2.648 15.519 -20.092 1.00 73.06 83 SER A CA 1
ATOM 688 C C . SER A 1 83 ? -2.337 14.121 -20.621 1.00 73.06 83 SER A C 1
ATOM 690 O O . SER A 1 83 ? -1.170 13.749 -20.753 1.00 73.06 83 SER A O 1
ATOM 692 N N . ARG A 1 84 ? -3.368 13.311 -20.876 1.00 68.44 84 ARG A N 1
ATOM 693 C CA . ARG A 1 84 ? -3.208 11.946 -21.402 1.00 68.44 84 ARG A CA 1
ATOM 694 C C . ARG A 1 84 ? -4.272 11.623 -22.438 1.00 68.44 84 ARG A C 1
ATOM 696 O O . ARG A 1 84 ? -5.399 12.089 -22.319 1.00 68.44 84 ARG A O 1
ATOM 703 N N . TRP A 1 85 ? -3.930 10.770 -23.390 1.00 65.50 85 TRP A N 1
ATOM 704 C CA . TRP A 1 85 ? -4.894 10.209 -24.330 1.00 65.50 85 TRP A CA 1
ATOM 705 C C . TRP A 1 85 ? -5.655 9.039 -23.685 1.00 65.50 85 TRP A C 1
ATOM 707 O O . TRP A 1 85 ? -5.054 8.215 -22.986 1.00 65.50 85 TRP A O 1
ATOM 717 N N . THR A 1 86 ? -6.973 8.986 -23.866 1.00 67.56 86 THR A N 1
ATOM 718 C CA . THR A 1 86 ? -7.826 7.850 -23.478 1.00 67.56 86 THR A CA 1
ATOM 719 C C . THR A 1 86 ? -7.755 6.731 -24.523 1.00 67.56 86 THR A C 1
ATOM 721 O O . THR A 1 86 ? -7.269 6.947 -25.631 1.00 67.56 86 THR A O 1
ATOM 724 N N . GLU A 1 87 ? -8.262 5.533 -24.201 1.00 57.72 87 GLU A N 1
ATOM 725 C CA . GLU A 1 87 ? -8.393 4.436 -25.184 1.00 57.72 87 GLU A CA 1
ATOM 726 C C . GLU A 1 87 ? -9.267 4.826 -26.390 1.00 57.72 87 GLU A C 1
ATOM 728 O O . GLU A 1 87 ? -9.073 4.298 -27.479 1.00 57.72 87 GLU A O 1
ATOM 733 N N . GLY A 1 88 ? -10.175 5.796 -26.222 1.00 71.56 88 GLY A N 1
ATOM 734 C CA . GLY A 1 88 ? -10.988 6.371 -27.298 1.00 71.56 88 GLY A CA 1
ATOM 735 C C . GLY A 1 88 ? -10.307 7.491 -28.092 1.00 71.56 88 GLY A C 1
ATOM 736 O O . GLY A 1 88 ? -10.958 8.110 -28.927 1.00 71.56 88 GLY A O 1
ATOM 737 N N . GLY A 1 89 ? -9.029 7.788 -27.831 1.00 76.75 89 GLY A N 1
ATOM 738 C CA . GLY A 1 89 ? -8.285 8.820 -28.555 1.00 76.75 89 GLY A CA 1
ATOM 739 C C . GLY A 1 89 ? -8.636 10.256 -28.158 1.00 76.75 89 GLY A C 1
ATOM 740 O O . GLY A 1 89 ? -8.367 11.172 -28.925 1.00 76.75 89 GLY A O 1
ATOM 741 N N . GLU A 1 90 ? -9.203 10.488 -26.972 1.00 81.31 90 GLU A N 1
ATOM 742 C CA . GLU A 1 90 ? -9.470 11.836 -26.451 1.00 81.31 90 GLU A CA 1
ATOM 743 C C . GLU A 1 90 ? -8.335 12.297 -25.526 1.00 81.31 90 GLU A C 1
ATOM 745 O O . GLU A 1 90 ? -7.918 11.552 -24.634 1.00 81.31 90 GLU A O 1
ATOM 750 N N . LEU A 1 91 ? -7.842 13.527 -25.700 1.00 78.06 91 LEU A N 1
ATOM 751 C CA . LEU A 1 91 ? -6.862 14.126 -24.793 1.00 78.06 91 LEU A CA 1
ATOM 752 C C . LEU A 1 91 ? -7.575 14.712 -23.567 1.00 78.06 91 LEU A C 1
ATOM 754 O O . LEU A 1 91 ? -8.220 15.754 -23.652 1.00 78.06 91 LEU A O 1
ATOM 758 N N . VAL A 1 92 ? -7.417 14.072 -22.411 1.00 76.12 92 VAL A N 1
ATOM 759 C CA . VAL A 1 92 ? -8.041 14.496 -21.151 1.00 76.12 92 VAL A CA 1
ATOM 760 C C . VAL A 1 92 ? -7.025 15.099 -20.184 1.00 76.12 92 VAL A C 1
ATOM 762 O O . VAL A 1 92 ? -5.872 14.662 -20.109 1.00 76.12 92 VAL A O 1
ATOM 765 N N . ASP A 1 93 ? -7.470 16.089 -19.403 1.00 73.62 93 ASP A N 1
ATOM 766 C CA . ASP A 1 93 ? -6.709 16.628 -18.273 1.00 73.62 93 ASP A CA 1
ATOM 767 C C . ASP A 1 93 ? -6.526 15.532 -17.219 1.00 73.62 93 ASP A C 1
ATOM 769 O O . ASP A 1 93 ? -7.477 15.060 -16.584 1.00 73.62 93 ASP A O 1
ATOM 773 N N . ALA A 1 94 ? -5.276 15.126 -17.027 1.00 66.75 94 ALA A N 1
ATOM 774 C CA . ALA A 1 94 ? -4.940 14.060 -16.107 1.00 66.75 94 ALA A CA 1
ATOM 775 C C . ALA A 1 94 ? -5.223 14.453 -14.647 1.00 66.75 94 ALA A C 1
ATOM 777 O O . ALA A 1 94 ? -5.540 13.570 -13.859 1.00 66.75 94 ALA A O 1
ATOM 778 N N . LYS A 1 95 ? -5.237 15.743 -14.265 1.00 61.47 95 LYS A N 1
ATOM 779 C CA . LYS A 1 95 ? -5.636 16.150 -12.900 1.00 61.47 95 LYS A CA 1
ATOM 780 C C . LYS A 1 95 ? -7.068 15.738 -12.567 1.00 61.47 95 LYS A C 1
ATOM 782 O O . LYS A 1 95 ? -7.326 15.342 -11.433 1.00 61.47 95 LYS A O 1
ATOM 787 N N . LYS A 1 96 ? -7.988 15.821 -13.533 1.00 64.25 96 LYS A N 1
ATOM 788 C CA . LYS A 1 96 ? -9.413 15.506 -13.327 1.00 64.25 96 LYS A CA 1
ATOM 789 C C . LYS A 1 96 ? -9.684 14.003 -13.273 1.00 64.25 96 LYS A C 1
ATOM 791 O O . LYS A 1 96 ? -10.645 13.584 -12.641 1.00 64.25 96 LYS A O 1
ATOM 796 N N . ALA A 1 97 ? -8.819 13.198 -13.891 1.00 63.28 97 ALA A N 1
ATOM 797 C CA . ALA A 1 97 ? -8.924 11.739 -13.922 1.00 63.28 97 ALA A CA 1
ATOM 798 C C . ALA A 1 97 ? -8.108 11.028 -12.816 1.00 63.28 97 ALA A C 1
ATOM 800 O O . ALA A 1 97 ? -8.037 9.797 -12.805 1.00 63.28 97 ALA A O 1
ATOM 801 N N . GLY A 1 98 ? -7.495 11.792 -11.904 1.00 57.06 98 GLY A N 1
ATOM 802 C CA . GLY A 1 98 ? -6.592 11.302 -10.860 1.00 57.06 98 GLY A CA 1
ATOM 803 C C . GLY A 1 98 ? -5.111 11.375 -11.264 1.00 57.06 98 GLY A C 1
ATOM 804 O O . GLY A 1 98 ? -4.785 11.381 -12.448 1.00 57.06 98 GLY A O 1
ATOM 805 N N . PRO A 1 99 ? -4.178 11.434 -10.298 1.00 58.91 99 PRO A N 1
ATOM 806 C CA . PRO A 1 99 ? -2.773 11.699 -10.586 1.00 58.91 99 PRO A CA 1
ATOM 807 C C . PRO A 1 99 ? -2.170 10.607 -11.483 1.00 58.91 99 PRO A C 1
ATOM 809 O O . PRO A 1 99 ? -2.005 9.462 -11.066 1.00 58.91 99 PRO A O 1
ATOM 812 N N . ALA A 1 100 ? -1.824 10.972 -12.717 1.00 66.94 100 ALA A N 1
ATOM 813 C CA . ALA A 1 100 ? -1.076 10.127 -13.636 1.00 66.94 100 ALA A CA 1
ATOM 814 C C . ALA A 1 100 ? 0.403 10.509 -13.568 1.00 66.94 100 ALA A C 1
ATOM 816 O O . ALA A 1 100 ? 0.731 11.693 -13.531 1.00 66.94 100 ALA A O 1
ATOM 817 N N . TYR A 1 101 ? 1.289 9.516 -13.549 1.00 75.62 101 TYR A N 1
ATOM 818 C CA . TYR A 1 101 ? 2.729 9.739 -13.487 1.00 75.62 101 TYR A CA 1
ATOM 819 C C . TYR A 1 101 ? 3.452 9.098 -14.676 1.00 75.62 101 TYR A C 1
ATOM 821 O O . TYR A 1 101 ? 2.911 8.180 -15.295 1.00 75.62 101 TYR A O 1
ATOM 829 N N . ALA A 1 102 ? 4.662 9.569 -14.974 1.00 79.56 102 ALA A N 1
ATOM 830 C CA . ALA A 1 102 ? 5.571 8.999 -15.969 1.00 79.56 102 ALA A CA 1
ATOM 831 C C . ALA A 1 102 ? 6.985 8.835 -15.387 1.00 79.56 102 ALA A C 1
ATOM 833 O O . ALA A 1 102 ? 7.335 9.491 -14.402 1.00 79.56 102 ALA A O 1
ATOM 834 N N . LEU A 1 103 ? 7.794 7.960 -15.991 1.00 84.25 103 LEU A N 1
ATOM 835 C CA . LEU A 1 103 ? 9.238 7.975 -15.754 1.00 84.25 103 LEU A CA 1
ATOM 836 C C . LEU A 1 103 ? 9.848 9.220 -16.420 1.00 84.25 103 LEU A C 1
ATOM 838 O O . LEU A 1 103 ? 9.379 9.613 -17.491 1.00 84.25 103 LEU A O 1
ATOM 842 N N . PRO A 1 104 ? 10.876 9.840 -15.820 1.00 80.12 104 PRO A N 1
ATOM 843 C CA . PRO A 1 104 ? 11.611 10.920 -16.470 1.00 80.12 104 PRO A CA 1
ATOM 844 C C . PRO A 1 104 ? 12.237 10.437 -17.783 1.00 80.12 104 PRO A C 1
ATOM 846 O O . PRO A 1 104 ? 12.845 9.366 -17.834 1.00 80.12 104 PRO A O 1
ATOM 849 N N . ALA A 1 105 ? 12.093 11.238 -18.841 1.00 76.62 105 ALA A N 1
ATOM 850 C CA . ALA A 1 105 ? 12.578 10.895 -20.176 1.00 76.62 105 ALA A CA 1
ATOM 851 C C . ALA A 1 105 ? 14.099 10.698 -20.204 1.00 76.62 105 ALA A C 1
ATOM 853 O O . ALA A 1 105 ? 14.594 9.909 -20.996 1.00 76.62 105 ALA A O 1
ATOM 854 N N . GLU A 1 106 ? 14.827 11.356 -19.299 1.00 79.88 106 GLU A N 1
ATOM 855 C CA . GLU A 1 106 ? 16.280 11.233 -19.173 1.00 79.88 106 GLU A CA 1
ATOM 856 C C . GLU A 1 106 ? 16.724 9.836 -18.714 1.00 79.88 106 GLU A C 1
ATOM 858 O O . GLU A 1 106 ? 17.847 9.432 -19.003 1.00 79.88 106 GLU A O 1
ATOM 863 N N . LEU A 1 107 ? 15.855 9.085 -18.021 1.00 80.44 107 LEU A N 1
ATOM 864 C CA . LEU A 1 107 ? 16.166 7.715 -17.611 1.00 80.44 107 LEU A CA 1
ATOM 865 C C . LEU A 1 107 ? 15.973 6.716 -18.749 1.00 80.44 107 LEU A C 1
ATOM 867 O O . LEU A 1 107 ? 16.730 5.759 -18.819 1.00 80.44 107 LEU A O 1
ATOM 871 N N . LEU A 1 108 ? 14.993 6.912 -19.640 1.00 77.31 108 LEU A N 1
ATOM 872 C CA . LEU A 1 108 ? 14.611 5.895 -20.633 1.00 77.31 108 LEU A CA 1
ATOM 873 C C . LEU A 1 108 ? 15.770 5.458 -21.555 1.00 77.31 108 LEU A C 1
ATOM 875 O O . LEU A 1 108 ? 15.931 4.254 -21.722 1.00 77.31 108 LEU A O 1
ATOM 879 N N . PRO A 1 109 ? 16.612 6.355 -22.107 1.00 80.31 109 PRO A N 1
ATOM 880 C CA . PRO A 1 109 ? 17.764 5.951 -22.918 1.00 80.31 109 PRO A CA 1
ATOM 881 C C . PRO A 1 109 ? 18.887 5.269 -22.124 1.00 80.31 109 PRO A C 1
ATOM 883 O O . PRO A 1 109 ? 19.734 4.614 -22.724 1.00 80.31 109 PRO A O 1
ATOM 886 N N . GLY A 1 110 ? 18.935 5.459 -20.802 1.00 84.81 110 GLY A N 1
ATOM 887 C CA . GLY A 1 110 ? 19.968 4.905 -19.921 1.00 84.81 110 GLY A CA 1
ATOM 888 C C . GLY A 1 110 ? 19.521 3.685 -19.114 1.00 84.81 110 GLY A C 1
ATOM 889 O O . GLY A 1 110 ? 20.322 3.149 -18.355 1.00 84.81 110 GLY A O 1
ATOM 890 N N . LEU A 1 111 ? 18.259 3.270 -19.241 1.00 89.44 111 LEU A N 1
ATOM 891 C CA . LEU A 1 111 ? 17.657 2.224 -18.421 1.00 89.44 111 LEU A CA 1
ATOM 892 C C . LEU A 1 111 ? 17.744 0.867 -19.126 1.00 89.44 111 LEU A C 1
ATOM 894 O O . LEU A 1 111 ? 17.297 0.715 -20.258 1.00 89.44 111 LEU A O 1
ATOM 898 N N . GLY A 1 112 ? 18.274 -0.146 -18.447 1.00 93.38 112 GLY A N 1
ATOM 899 C CA . GLY A 1 112 ? 18.278 -1.521 -18.934 1.00 93.38 112 GLY A CA 1
ATOM 900 C C . GLY A 1 112 ? 17.114 -2.354 -18.393 1.00 93.38 112 GLY A C 1
ATOM 901 O O . GLY A 1 112 ? 16.503 -2.045 -17.366 1.00 93.38 112 GLY A O 1
ATOM 902 N N . TRP A 1 113 ? 16.854 -3.501 -19.030 1.00 94.56 113 TRP A N 1
ATOM 903 C CA . TRP A 1 113 ? 15.962 -4.525 -18.473 1.00 94.56 113 TRP A CA 1
ATOM 904 C C . TRP A 1 113 ? 16.326 -4.958 -17.037 1.00 94.56 113 TRP A C 1
ATOM 906 O O . TRP A 1 113 ? 15.403 -5.132 -16.234 1.00 94.56 113 TRP A O 1
ATOM 916 N N . PRO A 1 114 ? 17.618 -5.093 -16.657 1.00 93.56 114 PRO A N 1
ATOM 917 C CA . PRO A 1 114 ? 17.993 -5.395 -15.276 1.00 93.56 114 PRO A CA 1
ATOM 918 C C . PRO A 1 114 ? 17.535 -4.337 -14.263 1.00 93.56 114 PRO A C 1
ATOM 920 O O . PRO A 1 114 ? 17.104 -4.703 -13.170 1.00 93.56 114 PRO A O 1
ATOM 923 N N . ASP A 1 115 ? 17.551 -3.052 -14.625 1.00 92.19 115 ASP A N 1
ATOM 924 C CA . ASP A 1 115 ? 17.117 -1.964 -13.740 1.00 92.19 115 ASP A CA 1
ATOM 925 C C . ASP A 1 115 ? 15.605 -2.017 -13.498 1.00 92.19 115 ASP A C 1
ATOM 927 O O . ASP A 1 115 ? 15.133 -1.894 -12.363 1.00 92.19 115 ASP A O 1
ATOM 931 N N . VAL A 1 116 ? 14.829 -2.292 -14.555 1.00 92.06 116 VAL A N 1
ATOM 932 C CA . VAL A 1 116 ? 13.380 -2.525 -14.447 1.00 92.06 116 VAL A CA 1
ATOM 933 C C . VAL A 1 116 ? 13.097 -3.743 -13.568 1.00 92.06 116 VAL A C 1
ATOM 935 O O . VAL A 1 116 ? 12.232 -3.686 -12.691 1.00 92.06 116 VAL A O 1
ATOM 938 N N . LEU A 1 117 ? 13.845 -4.835 -13.749 1.00 93.38 117 LEU A N 1
ATOM 939 C CA . LEU A 1 117 ? 13.688 -6.047 -12.946 1.00 93.38 117 LEU A CA 1
ATOM 940 C C . LEU A 1 117 ? 14.008 -5.801 -11.465 1.00 93.38 117 LEU A C 1
ATOM 942 O O . LEU A 1 117 ? 13.277 -6.282 -10.594 1.00 93.38 117 LEU A O 1
ATOM 946 N N . ALA A 1 118 ? 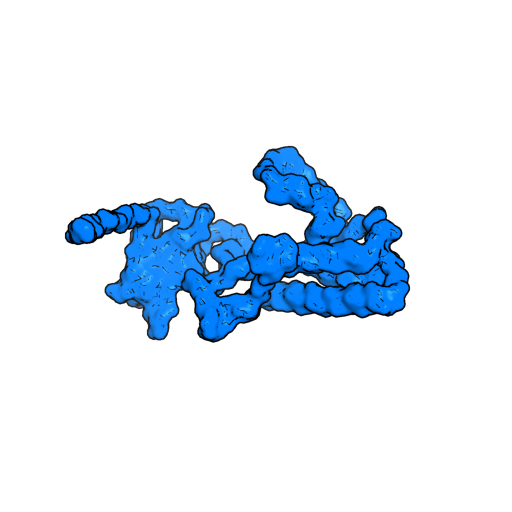15.065 -5.040 -11.177 1.00 88.44 118 ALA A N 1
ATOM 947 C CA . ALA A 1 118 ? 15.445 -4.652 -9.822 1.00 88.44 118 ALA A CA 1
ATOM 948 C C . ALA A 1 118 ? 14.361 -3.787 -9.162 1.00 88.44 118 ALA A C 1
ATOM 950 O O . ALA A 1 118 ? 13.990 -4.024 -8.010 1.00 88.44 118 ALA A O 1
ATOM 951 N N . ALA A 1 119 ? 13.779 -2.846 -9.906 1.00 89.81 119 ALA A N 1
ATOM 952 C CA . ALA A 1 119 ? 12.685 -2.012 -9.424 1.00 89.81 119 ALA A CA 1
ATOM 953 C C . ALA A 1 119 ? 11.403 -2.815 -9.142 1.00 89.81 119 ALA A C 1
ATOM 955 O O . ALA A 1 119 ? 10.757 -2.595 -8.119 1.00 89.81 119 ALA A O 1
ATOM 956 N N . ILE A 1 120 ? 11.061 -3.791 -9.990 1.00 91.12 120 ILE A N 1
ATOM 957 C CA . ILE A 1 120 ? 9.951 -4.726 -9.732 1.00 91.12 120 ILE A CA 1
ATOM 958 C C . ILE A 1 120 ? 10.243 -5.571 -8.482 1.00 91.12 120 ILE A C 1
ATOM 960 O O . ILE A 1 120 ? 9.381 -5.725 -7.618 1.00 91.12 120 ILE A O 1
ATOM 964 N N . ALA A 1 121 ? 11.469 -6.084 -8.341 1.00 86.56 121 ALA A N 1
ATOM 965 C CA . ALA A 1 121 ? 11.879 -6.856 -7.167 1.00 86.56 121 ALA A CA 1
ATOM 966 C C . ALA A 1 121 ? 11.797 -6.052 -5.867 1.00 86.56 121 ALA A C 1
ATOM 968 O O . ALA A 1 121 ? 11.423 -6.609 -4.830 1.00 86.56 121 ALA A O 1
ATOM 969 N N . HIS A 1 122 ? 12.093 -4.756 -5.932 1.00 85.38 122 HIS A N 1
ATOM 970 C CA . HIS A 1 122 ? 11.907 -3.838 -4.823 1.00 85.38 122 HIS A CA 1
ATOM 971 C C . HIS A 1 122 ? 10.427 -3.711 -4.414 1.00 85.38 122 HIS A C 1
ATOM 973 O O . HIS A 1 122 ? 10.120 -3.860 -3.232 1.00 85.38 122 HIS A O 1
ATOM 979 N N . GLU A 1 123 ? 9.504 -3.496 -5.359 1.00 86.56 123 GLU A N 1
ATOM 980 C CA . GLU A 1 123 ? 8.058 -3.390 -5.065 1.00 86.56 123 GLU A CA 1
ATOM 981 C C . GLU A 1 123 ? 7.487 -4.668 -4.428 1.00 86.56 123 GLU A C 1
ATOM 983 O O . GLU A 1 123 ? 6.595 -4.616 -3.583 1.00 86.56 123 GLU A O 1
ATOM 988 N N . GLU A 1 124 ? 8.035 -5.827 -4.789 1.00 83.31 124 GLU A N 1
ATOM 989 C CA . GLU A 1 124 ? 7.660 -7.122 -4.210 1.00 83.31 124 GLU A CA 1
ATOM 990 C C . GLU A 1 124 ? 8.359 -7.418 -2.866 1.00 83.31 124 GLU A C 1
ATOM 992 O O . GLU A 1 124 ? 8.126 -8.460 -2.245 1.00 83.31 124 GLU A O 1
ATOM 997 N N . GLY A 1 125 ? 9.248 -6.529 -2.411 1.00 77.75 125 GLY A N 1
ATOM 998 C CA . GLY A 1 125 ? 10.029 -6.706 -1.188 1.00 77.75 125 GLY A CA 1
ATOM 999 C C . GLY A 1 125 ? 11.033 -7.859 -1.258 1.00 77.75 125 GLY A C 1
ATOM 1000 O O . GLY A 1 125 ? 11.488 -8.332 -0.224 1.00 77.75 125 GLY A O 1
ATOM 1001 N N . SER A 1 126 ? 11.402 -8.325 -2.456 1.00 75.69 126 SER A N 1
ATOM 1002 C CA . SER A 1 126 ? 12.252 -9.515 -2.636 1.00 75.69 126 SER A CA 1
ATOM 1003 C C . SER A 1 126 ? 13.661 -9.356 -2.048 1.00 75.69 126 SER A C 1
ATOM 1005 O O . SER A 1 126 ? 14.284 -10.350 -1.690 1.00 75.69 126 SER A O 1
ATOM 1007 N N . GLY A 1 127 ? 14.150 -8.118 -1.916 1.00 66.12 127 GLY A N 1
ATOM 1008 C CA . GLY A 1 127 ? 15.434 -7.793 -1.282 1.00 66.12 127 GLY A CA 1
ATOM 1009 C C . GLY A 1 127 ? 15.371 -7.545 0.231 1.00 66.12 127 GLY A C 1
ATOM 1010 O O . GLY A 1 127 ? 16.380 -7.172 0.825 1.00 66.12 127 GLY A O 1
ATOM 1011 N N . MET A 1 128 ? 14.207 -7.695 0.876 1.00 68.81 128 MET A N 1
ATOM 1012 C CA . MET A 1 128 ? 14.088 -7.522 2.328 1.00 68.81 128 MET A CA 1
ATOM 1013 C C . MET A 1 128 ? 14.705 -8.710 3.079 1.00 68.81 128 MET A C 1
ATOM 1015 O O . MET A 1 128 ? 14.704 -9.837 2.591 1.00 68.81 128 MET A O 1
ATOM 1019 N N . ARG A 1 129 ? 15.176 -8.489 4.318 1.00 62.66 129 ARG A N 1
ATOM 1020 C CA . ARG A 1 129 ? 15.784 -9.536 5.172 1.00 62.66 129 ARG A CA 1
ATOM 1021 C C . ARG A 1 129 ? 14.884 -10.768 5.370 1.00 62.66 129 ARG A C 1
ATOM 1023 O O . ARG A 1 129 ? 15.388 -11.862 5.587 1.00 62.66 129 ARG A O 1
ATOM 1030 N N . SER A 1 130 ? 13.565 -10.590 5.311 1.00 66.12 130 SER A N 1
ATOM 1031 C CA . SER A 1 130 ? 12.562 -11.658 5.412 1.00 66.12 130 SER A CA 1
ATOM 1032 C C . SER A 1 130 ? 12.209 -12.327 4.074 1.00 66.12 130 SER A C 1
ATOM 1034 O O . SER A 1 130 ? 11.330 -13.183 4.052 1.00 66.12 130 SER A O 1
ATOM 1036 N N . GLY A 1 131 ? 12.855 -11.939 2.971 1.00 70.81 131 GLY A N 1
ATOM 1037 C CA . GLY A 1 131 ? 12.517 -12.364 1.613 1.00 70.81 131 GLY A CA 1
ATOM 1038 C C . GLY A 1 131 ? 11.274 -11.669 1.047 1.00 70.81 131 GLY A C 1
ATOM 1039 O O . GLY A 1 131 ? 10.789 -10.683 1.609 1.00 70.81 131 GLY A O 1
ATOM 1040 N N . ARG A 1 132 ? 10.764 -12.207 -0.075 1.00 77.81 132 ARG A N 1
ATOM 1041 C CA . ARG A 1 132 ? 9.562 -11.719 -0.776 1.00 77.81 132 ARG A CA 1
ATOM 1042 C C . ARG A 1 132 ? 8.393 -11.592 0.194 1.00 77.81 132 ARG A C 1
ATOM 1044 O O . ARG A 1 132 ? 8.062 -12.539 0.908 1.00 77.81 132 ARG A O 1
ATOM 1051 N N . MET A 1 133 ? 7.726 -10.444 0.172 1.00 74.00 133 MET A N 1
ATOM 1052 C CA . MET A 1 133 ? 6.525 -10.262 0.972 1.00 74.00 133 MET A CA 1
ATOM 1053 C C . MET A 1 133 ? 5.379 -11.089 0.369 1.00 74.00 133 MET A C 1
ATOM 1055 O O . MET A 1 133 ? 5.153 -11.049 -0.839 1.00 74.00 133 MET A O 1
ATOM 1059 N N . GLU A 1 134 ? 4.652 -11.840 1.203 1.00 78.88 134 GLU A N 1
ATOM 1060 C CA . GLU A 1 134 ? 3.427 -12.534 0.770 1.00 78.88 134 GLU A CA 1
ATOM 1061 C C . GLU A 1 134 ? 2.457 -11.525 0.146 1.00 78.88 134 GLU A C 1
ATOM 1063 O O . GLU A 1 134 ? 2.390 -10.392 0.617 1.00 78.88 134 GLU A O 1
ATOM 1068 N N . THR A 1 135 ? 1.701 -11.902 -0.878 1.00 80.75 135 THR A N 1
ATOM 1069 C CA . THR A 1 135 ? 0.641 -11.058 -1.460 1.00 80.75 135 THR A CA 1
ATOM 1070 C C . THR A 1 135 ? -0.528 -10.872 -0.492 1.00 80.75 135 THR A C 1
ATOM 1072 O O . THR A 1 135 ? -0.665 -11.594 0.499 1.00 80.75 135 THR A O 1
ATOM 1075 N N . ALA A 1 136 ? -1.403 -9.897 -0.747 1.00 76.62 136 ALA A N 1
ATOM 1076 C CA . ALA A 1 136 ? -2.610 -9.717 0.060 1.00 76.62 136 ALA A CA 1
ATOM 1077 C C . ALA A 1 136 ? -3.479 -10.985 0.097 1.00 76.62 136 ALA A C 1
ATOM 1079 O O . ALA A 1 136 ? -4.014 -11.308 1.156 1.00 76.62 136 ALA A O 1
ATOM 1080 N N . ASP A 1 137 ? -3.563 -11.717 -1.015 1.00 78.25 137 ASP A N 1
ATOM 1081 C CA . ASP A 1 137 ? -4.313 -12.973 -1.103 1.00 78.25 137 ASP A CA 1
ATOM 1082 C C . ASP A 1 137 ? -3.631 -14.117 -0.347 1.00 78.25 137 ASP A C 1
ATOM 1084 O O . ASP A 1 137 ? -4.293 -14.820 0.415 1.00 78.25 137 ASP A O 1
ATOM 1088 N N . GLU A 1 138 ? -2.305 -14.242 -0.460 1.00 80.94 138 GLU A N 1
ATOM 1089 C CA . GLU A 1 138 ? -1.524 -15.224 0.311 1.00 80.94 138 GLU A CA 1
ATOM 1090 C C . GLU A 1 138 ? -1.676 -15.003 1.831 1.00 80.94 138 GLU A C 1
ATOM 1092 O O . GLU A 1 138 ? -1.695 -15.952 2.617 1.00 80.94 138 GLU A O 1
ATOM 1097 N N . ARG A 1 139 ? -1.856 -13.748 2.262 1.00 77.81 139 ARG A N 1
ATOM 1098 C CA . ARG A 1 139 ? -2.104 -13.393 3.670 1.00 77.81 139 ARG A CA 1
ATOM 1099 C C . ARG A 1 139 ? -3.556 -13.583 4.119 1.00 77.81 139 ARG A C 1
ATOM 1101 O O . ARG A 1 139 ? -3.804 -13.584 5.322 1.00 77.81 139 ARG A O 1
ATOM 1108 N N . LEU A 1 140 ? -4.502 -13.694 3.188 1.00 73.75 140 LEU A N 1
ATOM 1109 C CA . LEU A 1 140 ? -5.940 -13.848 3.447 1.00 73.75 140 LEU A CA 1
ATOM 1110 C C . LEU A 1 140 ? -6.407 -15.313 3.383 1.00 73.75 140 LEU A C 1
ATOM 1112 O O . LEU A 1 140 ? -7.609 -15.580 3.376 1.00 73.75 140 LEU A O 1
ATOM 1116 N N . HIS A 1 141 ? -5.483 -16.276 3.340 1.00 68.62 141 HIS A N 1
ATOM 1117 C CA . HIS A 1 141 ? -5.835 -17.688 3.231 1.00 68.62 141 HIS A CA 1
ATOM 1118 C C . HIS A 1 141 ? -6.678 -18.196 4.418 1.00 68.62 141 HIS A C 1
ATOM 1120 O O . HIS A 1 141 ? -6.371 -17.873 5.567 1.00 68.62 141 HIS A O 1
ATOM 1126 N N . PRO A 1 142 ? -7.663 -19.091 4.180 1.00 61.59 142 PRO A N 1
ATOM 1127 C CA . PRO A 1 142 ? -8.507 -19.665 5.236 1.00 61.59 142 PRO A CA 1
ATOM 1128 C C . PRO A 1 142 ? -7.709 -20.321 6.372 1.00 61.59 142 PRO A C 1
ATOM 1130 O O . PRO A 1 142 ? -8.098 -20.253 7.533 1.00 61.59 142 PRO A O 1
ATOM 1133 N N . ASN A 1 143 ? -6.552 -20.901 6.036 1.00 62.66 143 ASN A N 1
ATOM 1134 C CA . ASN A 1 143 ? -5.666 -21.593 6.976 1.00 62.66 143 ASN A CA 1
ATOM 1135 C C . ASN A 1 143 ? -4.628 -20.662 7.642 1.00 62.66 143 ASN A C 1
ATOM 1137 O O . ASN A 1 143 ? -3.829 -21.112 8.460 1.00 62.66 143 ASN A O 1
ATOM 1141 N N . LYS A 1 144 ? -4.631 -19.367 7.302 1.00 60.81 144 LYS A N 1
ATOM 1142 C CA . LYS A 1 144 ? -3.853 -18.293 7.938 1.00 60.81 144 LYS A CA 1
ATOM 1143 C C . LYS A 1 144 ? -4.802 -17.132 8.269 1.00 60.81 144 LYS A C 1
ATOM 1145 O O . LYS A 1 144 ? -4.760 -16.097 7.603 1.00 60.81 144 LYS A O 1
ATOM 1150 N N . PRO A 1 145 ? -5.674 -17.265 9.285 1.00 54.94 145 PRO A N 1
ATOM 1151 C CA . PRO A 1 145 ? -6.522 -16.153 9.686 1.00 54.94 145 PRO A CA 1
ATOM 1152 C C . PRO A 1 145 ? -5.639 -14.943 10.027 1.00 54.94 145 PRO A C 1
ATOM 1154 O O . PRO A 1 145 ? -4.686 -15.048 10.803 1.00 54.94 145 PRO A O 1
ATOM 1157 N N . GLY A 1 146 ? -5.929 -13.794 9.407 1.00 56.31 146 GLY A N 1
ATOM 1158 C CA . GLY A 1 146 ? -5.223 -12.536 9.660 1.00 56.31 146 GLY A CA 1
ATOM 1159 C C . GLY A 1 146 ? -5.211 -12.174 11.151 1.00 56.31 146 GLY A C 1
ATOM 1160 O O . GLY A 1 146 ? -5.988 -12.716 11.933 1.00 56.31 146 GLY A O 1
ATOM 1161 N N . LYS A 1 147 ? -4.341 -11.235 11.556 1.00 62.19 147 LYS A N 1
ATOM 1162 C CA . LYS A 1 147 ? -4.025 -10.864 12.961 1.00 62.19 147 LYS A CA 1
ATOM 1163 C C . LYS A 1 147 ? -5.186 -10.235 13.779 1.00 62.19 147 LYS A C 1
ATOM 1165 O O . LYS A 1 147 ? -4.933 -9.424 14.668 1.00 62.19 147 LYS A O 1
ATOM 1170 N N . GLY A 1 148 ? -6.439 -10.583 13.502 1.00 77.69 148 GLY A N 1
ATOM 1171 C CA . GLY A 1 148 ? -7.651 -10.003 14.075 1.00 77.69 148 GLY A CA 1
ATOM 1172 C C . GLY A 1 148 ? -8.319 -8.977 13.156 1.00 77.69 148 GLY A C 1
ATOM 1173 O O . GLY A 1 148 ? -7.783 -8.589 12.112 1.00 77.69 148 GLY A O 1
ATOM 1174 N N . GLY A 1 149 ? -9.518 -8.555 13.546 1.00 89.19 149 GLY A N 1
ATOM 1175 C CA . GLY A 1 149 ? -10.234 -7.452 12.921 1.00 89.19 149 GLY A CA 1
ATOM 1176 C C . GLY A 1 149 ? -9.719 -6.102 13.409 1.00 89.19 149 GLY A C 1
ATOM 1177 O O . GLY A 1 149 ? -9.187 -5.962 14.512 1.00 89.19 149 GLY A O 1
ATOM 1178 N N . ILE A 1 150 ? -9.882 -5.098 12.563 1.00 92.81 150 ILE A N 1
ATOM 1179 C CA . ILE A 1 150 ? -9.701 -3.685 12.883 1.00 92.81 150 ILE A CA 1
ATOM 1180 C C . ILE A 1 150 ? -11.020 -2.967 12.658 1.00 92.81 150 ILE A C 1
ATOM 1182 O O . ILE A 1 150 ? -11.805 -3.371 11.799 1.00 92.81 150 ILE A O 1
ATOM 1186 N N . PHE A 1 151 ? -11.244 -1.897 13.408 1.00 93.75 151 PHE A N 1
ATOM 1187 C CA . PHE A 1 151 ? -12.400 -1.037 13.213 1.00 93.75 151 PHE A CA 1
ATOM 1188 C C . PHE A 1 151 ? -12.024 0.435 13.340 1.00 93.75 151 PHE A C 1
ATOM 1190 O O . PHE A 1 151 ? -11.027 0.785 13.981 1.00 93.75 151 PHE A O 1
ATOM 1197 N N . VAL A 1 152 ? -12.839 1.284 12.725 1.00 93.88 152 VAL A N 1
ATOM 1198 C CA . VAL A 1 152 ? -12.780 2.738 12.821 1.00 93.88 152 VAL A CA 1
ATOM 1199 C C . VAL A 1 152 ? -14.194 3.286 13.002 1.00 93.88 152 VAL A C 1
ATOM 1201 O O . VAL A 1 152 ? -15.111 2.839 12.321 1.00 93.88 152 VAL A O 1
ATOM 1204 N N . ILE A 1 153 ? -14.356 4.254 13.901 1.00 92.38 153 ILE A N 1
ATOM 1205 C CA . ILE A 1 153 ? -15.555 5.081 14.041 1.00 92.38 153 ILE A CA 1
ATOM 1206 C C . ILE A 1 153 ? -15.291 6.403 13.333 1.00 92.38 153 ILE A C 1
ATOM 1208 O O . ILE A 1 153 ? -14.375 7.137 13.719 1.00 92.38 153 ILE A O 1
ATOM 1212 N N . ASP A 1 154 ? -16.059 6.705 12.292 1.00 91.00 154 ASP A N 1
ATOM 1213 C CA . ASP A 1 154 ? -15.944 7.987 11.598 1.00 91.00 154 ASP A CA 1
ATOM 1214 C C . ASP A 1 154 ? -16.504 9.158 12.430 1.00 91.00 154 ASP A C 1
ATOM 1216 O O . ASP A 1 154 ? -16.963 8.997 13.564 1.00 91.00 154 ASP A O 1
ATOM 1220 N N . MET A 1 155 ? -16.426 10.373 11.886 1.00 88.88 155 MET A N 1
ATOM 1221 C CA . MET A 1 155 ? -16.906 11.580 12.572 1.00 88.88 155 MET A CA 1
ATOM 1222 C C . MET A 1 155 ? -18.431 11.613 12.759 1.00 88.88 155 MET A C 1
ATOM 1224 O O . MET A 1 155 ? -18.919 12.430 13.536 1.00 88.88 155 MET A O 1
ATOM 1228 N N . PHE A 1 156 ? -19.173 10.730 12.085 1.00 88.62 156 PHE A N 1
ATOM 1229 C CA . PHE A 1 156 ? -20.629 10.611 12.173 1.00 88.62 156 PHE A CA 1
ATOM 1230 C C . PHE A 1 156 ? -21.068 9.468 13.098 1.00 88.62 156 PHE A C 1
ATOM 1232 O O . PHE A 1 156 ? -22.263 9.228 13.246 1.00 88.62 156 PHE A O 1
ATOM 1239 N N . GLY A 1 157 ? -20.121 8.762 13.725 1.00 85.38 157 GLY A N 1
ATOM 1240 C CA . GLY A 1 157 ? -20.408 7.652 14.632 1.00 85.38 157 GLY A CA 1
ATOM 1241 C C . GLY A 1 157 ? -20.592 6.300 13.941 1.00 85.38 157 GLY A C 1
ATOM 1242 O O . GLY A 1 157 ? -20.847 5.311 14.624 1.00 85.38 157 GLY A O 1
ATOM 1243 N N . THR A 1 158 ? -20.418 6.209 12.619 1.00 89.12 158 THR A N 1
ATOM 1244 C CA . THR A 1 158 ? -20.555 4.928 11.911 1.00 89.12 158 THR A CA 1
ATOM 1245 C C . THR A 1 158 ? -19.301 4.081 12.103 1.00 89.12 158 THR A C 1
ATOM 1247 O O . THR A 1 158 ? -18.177 4.552 11.898 1.00 89.12 158 THR A O 1
ATOM 1250 N N . MET A 1 159 ? -19.488 2.812 12.483 1.00 91.12 159 MET A N 1
ATOM 1251 C CA . MET A 1 159 ? -18.397 1.847 12.587 1.00 91.12 159 MET A CA 1
ATOM 1252 C C . MET A 1 159 ? -18.131 1.157 11.251 1.00 91.12 159 MET A C 1
ATOM 1254 O O . MET A 1 159 ? -18.976 0.445 10.715 1.00 91.12 159 MET A O 1
ATOM 1258 N N . HIS A 1 160 ? -16.893 1.269 10.787 1.00 92.50 160 HIS A N 1
ATOM 1259 C CA . HIS A 1 160 ? -16.350 0.504 9.672 1.00 92.50 160 HIS A CA 1
ATOM 1260 C C . HIS A 1 160 ? -15.400 -0.547 10.235 1.00 92.50 160 HIS A C 1
ATOM 1262 O O . HIS A 1 160 ? -14.491 -0.200 10.987 1.00 92.50 160 HIS A O 1
ATOM 1268 N N . ALA A 1 161 ? -15.574 -1.822 9.888 1.00 91.75 161 ALA A N 1
ATOM 1269 C CA . ALA A 1 161 ? -14.729 -2.903 10.390 1.00 91.75 161 ALA A CA 1
ATOM 1270 C C . ALA A 1 161 ? -14.337 -3.882 9.281 1.00 91.75 161 ALA A C 1
ATOM 1272 O O . ALA A 1 161 ? -15.118 -4.169 8.377 1.00 91.75 161 ALA A O 1
ATOM 1273 N N . ALA A 1 162 ? -13.114 -4.405 9.352 1.00 89.56 162 ALA A N 1
ATOM 1274 C CA . ALA A 1 162 ? -12.620 -5.412 8.419 1.00 89.56 162 ALA A CA 1
ATOM 1275 C C . ALA A 1 162 ? -11.498 -6.251 9.038 1.00 89.56 162 ALA A C 1
ATOM 1277 O O . ALA A 1 162 ? -10.843 -5.844 9.998 1.00 89.56 162 ALA A O 1
ATOM 1278 N N . GLN A 1 163 ? -11.224 -7.416 8.453 1.00 87.19 163 GLN A N 1
ATOM 1279 C CA . GLN A 1 163 ? -10.051 -8.201 8.823 1.00 87.19 163 GLN A CA 1
ATOM 1280 C C . GLN A 1 163 ? -8.771 -7.475 8.402 1.00 87.19 163 GLN A C 1
ATOM 1282 O O . GLN A 1 163 ? -8.616 -7.097 7.241 1.00 87.19 163 GLN A O 1
ATOM 1287 N N . LYS A 1 164 ? -7.831 -7.286 9.334 1.00 85.88 164 LYS A N 1
ATOM 1288 C CA . LYS A 1 164 ? -6.570 -6.608 9.024 1.00 85.88 164 LYS A CA 1
ATOM 1289 C C . LYS A 1 164 ? -5.741 -7.441 8.052 1.00 85.88 164 LYS A C 1
ATOM 1291 O O . LYS A 1 164 ? -5.441 -8.603 8.327 1.00 85.88 164 LYS A O 1
ATOM 1296 N N . VAL A 1 165 ? -5.256 -6.800 6.991 1.00 84.62 165 VAL A N 1
ATOM 1297 C CA . VAL A 1 165 ? -4.297 -7.390 6.050 1.00 84.62 165 VAL A CA 1
ATOM 1298 C C . VAL A 1 165 ? -3.037 -6.546 6.086 1.00 84.62 165 VAL A C 1
ATOM 1300 O O . VAL A 1 165 ? -2.998 -5.444 5.544 1.00 84.62 165 VAL A O 1
ATOM 1303 N N . SER A 1 166 ? -1.997 -7.036 6.760 1.00 76.56 166 SER A N 1
ATOM 1304 C CA . SER A 1 166 ? -0.743 -6.287 6.900 1.00 76.56 166 SER A CA 1
ATOM 1305 C C . SER A 1 166 ? -0.220 -5.857 5.531 1.00 76.56 166 SER A C 1
ATOM 1307 O O . SER A 1 166 ? -0.075 -6.699 4.662 1.00 76.56 166 SER A O 1
ATOM 1309 N N . GLY A 1 167 ? 0.040 -4.566 5.333 1.00 73.94 167 GLY A N 1
ATOM 1310 C CA . GLY A 1 167 ? 0.531 -4.020 4.060 1.00 73.94 167 GLY A CA 1
ATOM 1311 C C . GLY A 1 167 ? -0.537 -3.767 2.985 1.00 73.94 167 GLY A C 1
ATOM 1312 O O . GLY A 1 167 ? -0.198 -3.205 1.952 1.00 73.94 167 GLY A O 1
ATOM 1313 N N . ALA A 1 168 ? -1.807 -4.127 3.210 1.00 78.56 168 ALA A N 1
ATOM 1314 C CA . ALA A 1 168 ? -2.886 -3.916 2.233 1.00 78.56 168 ALA A CA 1
ATOM 1315 C C . ALA A 1 168 ? -4.154 -3.272 2.823 1.00 78.56 168 ALA A C 1
ATOM 1317 O O . ALA A 1 168 ? -4.784 -2.448 2.164 1.00 78.56 168 ALA A O 1
ATOM 1318 N N . LEU A 1 169 ? -4.522 -3.614 4.061 1.00 84.81 169 LEU A N 1
ATOM 1319 C CA . LEU A 1 169 ? -5.704 -3.089 4.739 1.00 84.81 169 LEU A CA 1
ATOM 1320 C C . LEU A 1 169 ? -5.385 -2.734 6.195 1.00 84.81 169 LEU A C 1
ATOM 1322 O O . LEU A 1 169 ? -5.126 -3.607 7.028 1.00 84.81 169 LEU A O 1
ATOM 1326 N N . HIS A 1 170 ? -5.425 -1.433 6.480 1.00 87.44 170 HIS A N 1
ATOM 1327 C CA . HIS A 1 170 ? -5.186 -0.826 7.796 1.00 87.44 170 HIS A CA 1
ATOM 1328 C C . HIS A 1 170 ? -6.312 0.155 8.150 1.00 87.44 170 HIS A C 1
ATOM 1330 O O . HIS A 1 170 ? -7.197 0.393 7.335 1.00 87.44 170 HIS A O 1
ATOM 1336 N N . HIS A 1 171 ? -6.281 0.766 9.336 1.00 89.94 171 HIS A N 1
ATOM 1337 C CA . HIS A 1 171 ? -7.315 1.714 9.784 1.00 89.94 171 HIS A CA 1
ATOM 1338 C C . HIS A 1 171 ? -7.559 2.858 8.796 1.00 89.94 171 HIS A C 1
ATOM 1340 O O . HIS A 1 171 ? -8.695 3.091 8.400 1.00 89.94 171 HIS A O 1
ATOM 1346 N N . SER A 1 172 ? -6.495 3.487 8.289 1.00 87.75 172 SER A N 1
ATOM 1347 C CA . SER A 1 172 ? -6.593 4.543 7.268 1.00 87.75 172 SER A CA 1
ATOM 1348 C C . SER A 1 172 ? -7.223 4.068 5.955 1.00 87.75 172 SER A C 1
ATOM 1350 O O . SER A 1 172 ? -7.719 4.866 5.164 1.00 87.75 172 SER A O 1
ATOM 1352 N N . SER A 1 173 ? -7.227 2.756 5.701 1.00 88.94 173 SER A N 1
ATOM 1353 C CA . SER A 1 173 ? -7.917 2.186 4.547 1.00 88.94 173 SER A CA 1
ATOM 1354 C C . SER A 1 173 ? -9.435 2.241 4.710 1.00 88.94 173 SER A C 1
ATOM 1356 O O . SER A 1 173 ? -10.117 2.462 3.712 1.00 88.94 173 SER A O 1
ATOM 1358 N N . LEU A 1 174 ? -9.939 2.079 5.941 1.00 89.88 174 LEU A N 1
ATOM 1359 C CA . LEU A 1 174 ? -11.368 2.105 6.270 1.00 89.88 174 LEU A CA 1
ATOM 1360 C C . LEU A 1 174 ? -11.960 3.514 6.165 1.00 89.88 174 LEU A C 1
ATOM 1362 O O . LEU A 1 174 ? -13.098 3.658 5.745 1.00 89.88 174 LEU A O 1
ATOM 1366 N N . THR A 1 175 ? -11.178 4.554 6.465 1.00 87.31 175 THR A N 1
ATOM 1367 C CA . THR A 1 175 ? -11.626 5.958 6.359 1.00 87.31 175 THR A CA 1
ATOM 1368 C C . THR A 1 175 ? -11.339 6.594 5.008 1.00 87.31 175 THR A C 1
ATOM 1370 O O . THR A 1 175 ? -11.651 7.760 4.772 1.00 87.31 175 THR A O 1
ATOM 1373 N N . GLY A 1 176 ? -10.639 5.889 4.125 1.00 85.56 176 GLY A N 1
ATOM 1374 C CA . GLY A 1 176 ? -10.116 6.513 2.920 1.00 85.56 176 GLY A CA 1
ATOM 1375 C C . GLY A 1 176 ? -8.971 7.507 3.172 1.00 85.56 176 GLY A C 1
ATOM 1376 O O . GLY A 1 176 ? -8.581 8.196 2.238 1.00 85.56 176 GLY A O 1
ATOM 1377 N N . GLY A 1 177 ? -8.428 7.577 4.391 1.00 83.19 177 GLY A N 1
ATOM 1378 C CA . GLY A 1 177 ? -7.453 8.583 4.823 1.00 83.19 177 GLY A CA 1
ATOM 1379 C C . GLY A 1 177 ? -8.068 9.781 5.553 1.00 83.19 177 GLY A C 1
ATOM 1380 O O . GLY A 1 177 ? -7.323 10.633 6.025 1.00 83.19 177 GLY A O 1
ATOM 1381 N N . HIS A 1 178 ? -9.397 9.844 5.684 1.00 83.69 178 HIS A N 1
ATOM 1382 C CA . HIS A 1 178 ? -10.071 10.898 6.443 1.00 83.69 178 HIS A CA 1
ATOM 1383 C C . HIS A 1 178 ? -9.881 10.739 7.955 1.00 83.69 178 HIS A C 1
ATOM 1385 O O . HIS A 1 178 ? -9.530 9.660 8.453 1.00 83.69 178 HIS A O 1
ATOM 1391 N N . CYS A 1 179 ? -10.165 11.829 8.674 1.00 86.56 179 CYS A N 1
ATOM 1392 C CA . CYS A 1 179 ? -10.243 11.845 10.127 1.00 86.56 179 CYS A CA 1
ATOM 1393 C C . CYS A 1 179 ? -11.264 10.823 10.633 1.00 86.56 179 CYS A C 1
ATOM 1395 O O . CYS A 1 179 ? -12.319 10.612 10.033 1.00 86.56 179 CYS A O 1
ATOM 1397 N N . CYS A 1 180 ? -10.959 10.231 11.779 1.00 88.75 180 CYS A N 1
ATOM 1398 C CA . CYS A 1 180 ? -11.875 9.372 12.503 1.00 88.75 180 CYS A CA 1
ATOM 1399 C C . CYS A 1 180 ? -11.897 9.746 13.975 1.00 88.75 180 CYS A C 1
ATOM 1401 O O . CYS A 1 180 ? -10.889 10.202 14.517 1.00 88.75 180 CYS A O 1
ATOM 1403 N N . ARG A 1 181 ? -13.033 9.487 14.618 1.00 87.94 181 ARG A N 1
ATOM 1404 C CA . ARG A 1 181 ? -13.220 9.705 16.050 1.00 87.94 181 ARG A CA 1
ATOM 1405 C C . ARG A 1 181 ? -12.494 8.648 16.873 1.00 87.94 181 ARG A C 1
ATOM 1407 O O . ARG A 1 181 ? -11.953 8.955 17.926 1.00 87.94 181 ARG A O 1
ATOM 1414 N N . PHE A 1 182 ? -12.482 7.405 16.392 1.00 90.38 182 PHE A N 1
ATOM 1415 C CA . PHE A 1 182 ? -11.883 6.289 17.117 1.00 90.38 182 PHE A CA 1
ATOM 1416 C C . PHE A 1 182 ? -11.351 5.220 16.166 1.00 90.38 182 PHE A C 1
ATOM 1418 O O . PHE A 1 182 ? -11.956 4.967 15.130 1.00 90.38 182 PHE A O 1
ATOM 1425 N N . ALA A 1 183 ? -10.269 4.535 16.530 1.00 91.88 183 ALA A N 1
ATOM 1426 C CA . ALA A 1 183 ? -9.781 3.371 15.800 1.00 91.88 183 ALA A CA 1
ATOM 1427 C C . ALA A 1 183 ? -9.222 2.323 16.767 1.00 91.88 183 ALA A C 1
ATOM 1429 O O . ALA A 1 183 ? -8.530 2.662 17.725 1.00 91.88 183 ALA A O 1
ATOM 1430 N N . GLY A 1 184 ? -9.480 1.045 16.499 1.00 91.81 184 GLY A N 1
ATOM 1431 C CA . GLY A 1 184 ? -9.074 -0.035 17.396 1.00 91.81 184 GLY A CA 1
ATOM 1432 C C . GLY A 1 184 ? -9.018 -1.400 16.722 1.00 91.81 184 GLY A C 1
ATOM 1433 O O . GLY A 1 184 ? -9.087 -1.521 15.493 1.00 91.81 184 GLY A O 1
ATOM 1434 N N . ALA A 1 185 ? -8.858 -2.440 17.532 1.00 91.75 185 ALA A N 1
ATOM 1435 C CA . ALA A 1 185 ? -8.901 -3.827 17.090 1.00 91.75 185 ALA A CA 1
ATOM 1436 C C . ALA A 1 185 ? -10.109 -4.546 17.698 1.00 91.75 185 ALA A C 1
ATOM 1438 O O . ALA A 1 185 ? -10.488 -4.295 18.841 1.00 91.75 185 ALA A O 1
ATOM 1439 N N . ILE A 1 186 ? -10.689 -5.464 16.930 1.00 91.31 186 ILE A N 1
ATOM 1440 C CA . ILE A 1 186 ? -11.839 -6.272 17.331 1.00 91.31 186 ILE A CA 1
ATOM 1441 C C . ILE A 1 186 ? -11.641 -7.722 16.884 1.00 91.31 186 ILE A C 1
ATOM 1443 O O . ILE A 1 186 ? -11.166 -7.994 15.783 1.00 91.31 186 ILE A O 1
ATOM 1447 N N . THR A 1 187 ? -11.995 -8.676 17.737 1.00 89.12 187 THR A N 1
ATOM 1448 C CA . THR A 1 187 ? -12.040 -10.100 17.387 1.00 89.12 187 THR A CA 1
ATOM 1449 C C . THR A 1 187 ? -13.487 -10.559 17.453 1.00 89.12 187 THR A C 1
ATOM 1451 O O . THR A 1 187 ? -14.119 -10.428 18.498 1.00 89.12 187 THR A O 1
ATOM 1454 N N . VAL A 1 188 ? -13.992 -11.104 16.345 1.00 86.75 188 VAL A N 1
ATOM 1455 C CA . VAL A 1 188 ? -15.327 -11.700 16.250 1.00 86.75 188 VAL A CA 1
ATOM 1456 C C . VAL A 1 188 ? -15.165 -13.165 15.879 1.00 86.75 188 VAL A C 1
ATOM 1458 O O . VAL A 1 188 ? -14.495 -13.485 14.899 1.00 86.75 188 VAL A O 1
ATOM 1461 N N . GLU A 1 189 ? -15.779 -14.049 16.655 1.00 85.75 189 GLU A N 1
ATOM 1462 C CA . GLU A 1 189 ? -15.761 -15.491 16.428 1.00 85.75 189 GLU A CA 1
ATOM 1463 C C . GLU A 1 189 ? -17.190 -16.012 16.515 1.00 85.75 189 GLU A C 1
ATOM 1465 O O . GLU A 1 189 ? -17.895 -15.730 17.484 1.00 85.75 189 GLU A O 1
ATOM 1470 N N . GLN A 1 190 ? -17.624 -16.758 15.494 1.00 85.38 190 GLN A N 1
ATOM 1471 C CA . GLN A 1 190 ? -18.969 -17.348 15.438 1.00 85.38 190 GLN A CA 1
ATOM 1472 C C . GLN A 1 190 ? -20.089 -16.316 15.696 1.00 85.38 190 GLN A C 1
ATOM 1474 O O . GLN A 1 190 ? -21.036 -16.572 16.435 1.00 85.38 190 GLN A O 1
ATOM 1479 N N . GLY A 1 191 ? -19.950 -15.116 15.120 1.00 86.19 191 GLY A N 1
ATOM 1480 C CA . GLY A 1 191 ? -20.927 -14.029 15.255 1.00 86.19 191 GLY A CA 1
ATOM 1481 C C . GLY A 1 191 ? -20.904 -13.287 16.597 1.00 86.19 191 GLY A C 1
ATOM 1482 O O . GLY A 1 191 ? -21.726 -12.400 16.796 1.00 86.19 191 GLY A O 1
ATOM 1483 N N . ARG A 1 192 ? -19.976 -13.606 17.509 1.00 88.56 192 ARG A N 1
ATOM 1484 C CA . ARG A 1 192 ? -19.855 -12.952 18.821 1.00 88.56 192 ARG A CA 1
ATOM 1485 C C . ARG A 1 192 ? -18.551 -12.185 18.955 1.00 88.56 192 ARG A C 1
ATOM 1487 O O . ARG A 1 192 ? -17.495 -12.666 18.540 1.00 88.56 192 ARG A O 1
ATOM 1494 N N . VAL A 1 193 ? -18.608 -11.012 19.582 1.00 90.81 193 VAL A N 1
ATOM 1495 C CA . VAL A 1 193 ? -17.408 -10.241 19.922 1.00 90.81 193 VAL A CA 1
ATOM 1496 C C . VAL A 1 193 ? -16.667 -10.954 21.053 1.00 90.81 193 VAL A C 1
ATOM 1498 O O . VAL A 1 193 ? -17.228 -11.221 22.110 1.00 90.81 193 VAL A O 1
ATOM 1501 N N . ARG A 1 194 ? -15.394 -11.276 20.826 1.00 90.75 194 ARG A N 1
ATOM 1502 C CA . ARG A 1 194 ? -14.513 -11.940 21.800 1.00 90.75 194 ARG A CA 1
ATOM 1503 C C . ARG A 1 194 ? -13.506 -11.004 22.432 1.00 90.75 194 ARG A C 1
ATOM 1505 O O . ARG A 1 194 ? -13.070 -11.252 23.548 1.00 90.75 194 ARG A O 1
ATOM 1512 N N . ARG A 1 195 ? -13.110 -9.947 21.726 1.00 90.81 195 ARG A N 1
ATOM 1513 C CA . ARG A 1 195 ? -12.132 -8.984 22.231 1.00 90.81 195 ARG A CA 1
ATOM 1514 C C . ARG A 1 195 ? -12.288 -7.638 21.553 1.00 90.81 195 ARG A C 1
ATOM 1516 O O . ARG A 1 195 ? -12.461 -7.597 20.336 1.00 90.81 195 ARG A O 1
ATOM 1523 N N . VAL A 1 196 ? -12.124 -6.569 22.322 1.00 91.50 196 VAL A N 1
ATOM 1524 C CA . VAL A 1 196 ? -12.011 -5.192 21.827 1.00 91.50 196 VAL A CA 1
ATOM 1525 C C . VAL A 1 196 ? -10.781 -4.550 22.463 1.00 91.50 196 VAL A C 1
ATOM 1527 O O . VAL A 1 196 ? -10.498 -4.770 23.644 1.00 91.50 196 VAL A O 1
ATOM 1530 N N . SER A 1 197 ? -10.013 -3.791 21.682 1.00 89.44 197 SER A N 1
ATOM 1531 C CA . SER A 1 197 ? -8.938 -2.958 22.220 1.00 89.44 197 SER A CA 1
ATOM 1532 C C . SER A 1 197 ? -8.832 -1.605 21.505 1.00 89.44 197 SER A C 1
ATOM 1534 O O . SER A 1 197 ? -9.079 -1.522 20.297 1.00 89.44 197 SER A O 1
ATOM 1536 N N . PRO A 1 198 ? -8.383 -0.553 22.213 1.00 87.44 198 PRO A N 1
ATOM 1537 C CA . PRO A 1 198 ? -8.190 0.790 21.664 1.00 87.44 198 PRO A CA 1
ATOM 1538 C C . PRO A 1 198 ? -6.899 0.913 20.834 1.00 87.44 198 PRO A C 1
ATOM 1540 O O . PRO A 1 198 ? -6.503 2.001 20.425 1.00 87.44 198 PRO A O 1
ATOM 1543 N N . HIS A 1 199 ? -6.174 -0.187 20.611 1.00 81.94 199 HIS A N 1
ATOM 1544 C CA . HIS A 1 199 ? -4.852 -0.140 19.998 1.00 81.94 199 HIS A CA 1
ATOM 1545 C C . HIS A 1 199 ? -4.939 -0.135 18.469 1.00 81.94 199 HIS A C 1
ATOM 1547 O O . HIS A 1 199 ? -5.143 -1.170 17.832 1.00 81.94 199 HIS A O 1
ATOM 1553 N N . SER A 1 200 ? -4.695 1.031 17.877 1.00 78.44 200 SER A N 1
ATOM 1554 C CA . SER A 1 200 ? -4.546 1.204 16.425 1.00 78.44 200 SER A CA 1
ATOM 1555 C C . SER A 1 200 ? -3.103 1.499 15.983 1.00 78.44 200 SER A C 1
ATOM 1557 O O . SER A 1 200 ? -2.778 1.372 14.805 1.00 78.44 200 SER A O 1
ATOM 1559 N N . GLY A 1 201 ? -2.228 1.863 16.928 1.00 75.81 201 GLY A N 1
ATOM 1560 C CA . GLY A 1 201 ? -0.835 2.261 16.700 1.00 75.81 201 GLY A CA 1
ATOM 1561 C C . GLY A 1 201 ? -0.636 3.776 16.608 1.00 75.81 201 GLY A C 1
ATOM 1562 O O . GLY A 1 201 ? 0.303 4.282 17.210 1.00 75.81 201 GLY A O 1
ATOM 1563 N N . HIS A 1 202 ? -1.530 4.495 15.918 1.00 74.62 202 HIS A N 1
ATOM 1564 C CA . HIS A 1 202 ? -1.398 5.944 15.679 1.00 74.62 202 HIS A CA 1
ATOM 1565 C C . HIS A 1 202 ? -2.593 6.781 16.155 1.00 74.62 202 HIS A C 1
ATOM 1567 O O . HIS A 1 202 ? -2.432 7.974 16.386 1.00 74.62 202 HIS A O 1
ATOM 1573 N N . TYR A 1 203 ? -3.768 6.176 16.342 1.00 72.69 203 TYR A N 1
ATOM 1574 C CA . TYR A 1 203 ? -4.895 6.814 17.020 1.00 72.69 203 TYR A CA 1
ATOM 1575 C C . TYR A 1 203 ? -4.884 6.366 18.477 1.00 72.69 203 TYR A C 1
ATOM 1577 O O . TYR A 1 203 ? -5.029 5.173 18.762 1.00 72.69 203 TYR A O 1
ATOM 1585 N N . VAL A 1 204 ? -4.656 7.318 19.376 1.00 73.06 204 VAL A N 1
ATOM 1586 C CA . VAL A 1 204 ? -4.524 7.079 20.814 1.00 73.06 204 VAL A CA 1
ATOM 1587 C C . VAL A 1 204 ? -5.667 7.812 21.515 1.00 73.06 204 VAL A C 1
ATOM 1589 O O . VAL A 1 204 ? -5.515 8.984 21.848 1.00 73.06 204 VAL A O 1
ATOM 1592 N N . PRO A 1 205 ? -6.832 7.164 21.672 1.00 78.44 205 PRO A N 1
ATOM 1593 C CA . PRO A 1 205 ? -7.942 7.744 22.415 1.00 78.44 205 PRO A CA 1
ATOM 1594 C C . PRO A 1 205 ? -7.598 7.814 23.906 1.00 78.44 205 PRO A C 1
ATOM 1596 O O . PRO A 1 205 ? -6.738 7.077 24.396 1.00 78.44 205 PRO A O 1
ATOM 1599 N N . THR A 1 206 ? -8.296 8.669 24.641 1.00 85.12 206 THR A N 1
ATOM 1600 C CA . THR A 1 206 ? -8.291 8.663 26.107 1.00 85.12 206 THR A CA 1
ATOM 1601 C C . THR A 1 206 ? -9.098 7.479 26.651 1.00 85.12 206 THR A C 1
ATOM 1603 O O . THR A 1 206 ? -9.946 6.908 25.959 1.00 85.12 206 THR A O 1
ATOM 1606 N N . GLN A 1 207 ? -8.858 7.099 27.913 1.00 85.12 207 GLN A N 1
ATOM 1607 C CA . GLN A 1 207 ? -9.593 5.993 28.543 1.00 85.12 207 GLN A CA 1
ATOM 1608 C C . GLN A 1 207 ? -11.090 6.306 28.635 1.00 85.12 207 GLN A C 1
ATOM 1610 O O . GLN A 1 207 ? -11.904 5.457 28.296 1.00 85.12 207 GLN A O 1
ATOM 1615 N N . ALA A 1 208 ? -11.441 7.551 28.970 1.00 86.12 208 ALA A N 1
ATOM 1616 C CA . ALA A 1 208 ? -12.827 8.002 29.032 1.00 86.12 208 ALA A CA 1
ATOM 1617 C C . ALA A 1 208 ? -13.546 7.904 27.674 1.00 86.12 208 ALA A C 1
ATOM 1619 O O . ALA A 1 208 ? -14.693 7.468 27.614 1.00 86.12 208 ALA A O 1
ATOM 1620 N N . GLU A 1 209 ? -12.880 8.267 26.572 1.00 86.00 209 GLU A N 1
ATOM 1621 C CA . GLU A 1 209 ? -13.454 8.135 25.224 1.00 86.00 209 GLU A CA 1
ATOM 1622 C C . GLU A 1 209 ? -13.679 6.674 24.834 1.00 86.00 209 GLU A C 1
ATOM 1624 O O . GLU A 1 209 ? -14.678 6.353 24.187 1.00 86.00 209 GLU A O 1
ATOM 1629 N N . TYR A 1 210 ? -12.762 5.787 25.226 1.00 89.38 210 TYR A N 1
ATOM 1630 C CA . TYR A 1 210 ? -12.914 4.360 24.980 1.00 89.38 210 TYR A CA 1
ATOM 1631 C C . TYR A 1 210 ? -14.046 3.751 25.810 1.00 89.38 210 TYR A C 1
ATOM 1633 O O . TYR A 1 210 ? -14.878 3.035 25.258 1.00 89.38 210 TYR A O 1
ATOM 1641 N N . ASP A 1 211 ? -14.129 4.073 27.099 1.00 89.94 211 ASP A N 1
ATOM 1642 C CA . ASP A 1 211 ? -15.194 3.578 27.974 1.00 89.94 211 ASP A CA 1
ATOM 1643 C C . ASP A 1 211 ? -16.571 4.060 27.494 1.00 89.94 211 ASP A C 1
ATOM 1645 O O . ASP A 1 211 ? -17.514 3.270 27.420 1.00 89.94 211 ASP A O 1
ATOM 1649 N N . ALA A 1 212 ? -16.669 5.323 27.063 1.00 90.38 212 ALA A N 1
ATOM 1650 C CA . ALA A 1 212 ? -17.883 5.870 26.463 1.00 90.38 212 ALA A CA 1
ATOM 1651 C C . ALA A 1 212 ? -18.273 5.138 25.168 1.00 90.38 212 ALA A C 1
ATOM 1653 O O . ALA A 1 212 ? -19.449 4.854 24.962 1.00 90.38 212 ALA A O 1
ATOM 1654 N N . LEU A 1 213 ? -17.307 4.792 24.307 1.00 90.62 213 LEU A N 1
ATOM 1655 C CA . LEU A 1 213 ? -17.576 4.007 23.098 1.00 90.62 213 LEU A CA 1
ATOM 1656 C C . LEU A 1 213 ? -18.153 2.625 23.434 1.00 90.62 213 LEU A C 1
ATOM 1658 O O . LEU A 1 213 ? -19.129 2.204 22.815 1.00 90.62 213 LEU A O 1
ATOM 1662 N N . ILE A 1 214 ? -17.550 1.925 24.398 1.00 92.56 214 ILE A N 1
ATOM 1663 C CA . ILE A 1 214 ? -18.019 0.602 24.828 1.00 92.56 214 ILE A CA 1
ATOM 1664 C C . ILE A 1 214 ? -19.443 0.687 25.378 1.00 92.56 214 ILE A C 1
ATOM 1666 O O . ILE A 1 214 ? -20.264 -0.182 25.085 1.00 92.56 214 ILE A O 1
ATOM 1670 N N . GLU A 1 215 ? -19.746 1.731 26.145 1.00 91.62 215 GLU A N 1
ATOM 1671 C CA . GLU A 1 215 ? -21.081 1.936 26.694 1.00 91.62 215 GLU A CA 1
ATOM 1672 C C . GLU A 1 215 ? -22.117 2.249 25.608 1.00 91.62 215 GLU A C 1
ATOM 1674 O O . GLU A 1 215 ? -23.178 1.627 25.598 1.00 91.62 215 GLU A O 1
ATOM 1679 N N . CYS A 1 216 ? -21.789 3.103 24.631 1.00 91.19 216 CYS A N 1
ATOM 1680 C CA . CYS A 1 216 ? -22.653 3.331 23.467 1.00 91.19 216 CYS A CA 1
ATOM 1681 C C . CYS A 1 216 ? -22.977 2.018 22.744 1.00 91.19 216 CYS A C 1
ATOM 1683 O O . CYS A 1 216 ? -24.137 1.735 22.473 1.00 91.19 216 CYS A O 1
ATOM 1685 N N . TRP A 1 217 ? -21.982 1.161 22.503 1.00 92.25 217 TRP A N 1
ATOM 1686 C CA . TRP A 1 217 ? -22.226 -0.128 21.854 1.00 92.25 217 TRP A CA 1
ATOM 1687 C C . TRP A 1 217 ? -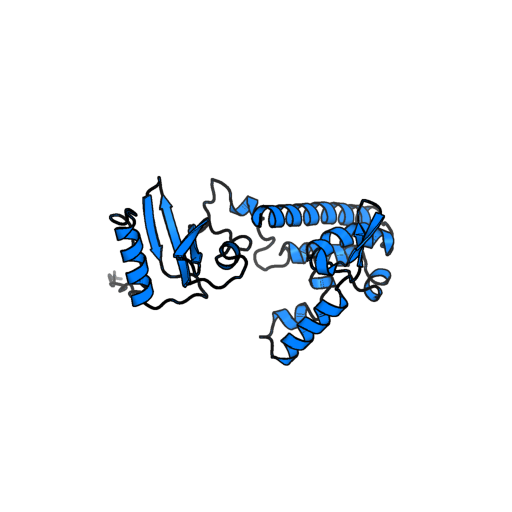23.142 -1.053 22.654 1.00 92.25 217 TRP A C 1
ATOM 1689 O O . TRP A 1 217 ? -23.958 -1.754 22.058 1.00 92.25 217 TRP A O 1
ATOM 1699 N N . ARG A 1 218 ? -23.035 -1.067 23.987 1.00 92.12 218 ARG A N 1
ATOM 1700 C CA . ARG A 1 218 ? -23.965 -1.833 24.831 1.00 92.12 218 ARG A CA 1
ATOM 1701 C C . ARG A 1 218 ? -25.388 -1.299 24.716 1.00 92.12 218 ARG A C 1
ATOM 1703 O O . ARG A 1 218 ? -26.316 -2.095 24.599 1.00 92.12 218 ARG A O 1
ATOM 1710 N N . GLN A 1 219 ? -25.547 0.023 24.725 1.00 92.69 219 GLN A N 1
ATOM 1711 C CA . GLN A 1 219 ? -26.844 0.689 24.571 1.00 92.69 219 GLN A CA 1
ATOM 1712 C C . GLN A 1 219 ? -27.460 0.429 23.191 1.00 92.69 219 GLN A C 1
ATOM 1714 O O . GLN A 1 219 ? -28.661 0.189 23.096 1.00 92.69 219 GLN A O 1
ATOM 1719 N N . ASP A 1 220 ? -26.626 0.358 22.152 1.00 90.19 220 ASP A N 1
ATOM 1720 C CA . ASP A 1 220 ? -27.018 0.005 20.783 1.00 90.19 220 ASP A CA 1
ATOM 1721 C C . ASP A 1 220 ? -27.286 -1.508 20.597 1.00 90.19 220 ASP A C 1
ATOM 1723 O O . ASP A 1 220 ? -27.619 -1.958 19.499 1.00 90.19 220 ASP A O 1
ATOM 1727 N N . GLY A 1 221 ? -27.159 -2.316 21.658 1.00 90.25 221 GLY A N 1
ATOM 1728 C CA . GLY A 1 221 ? -27.514 -3.738 21.665 1.00 90.25 221 GLY A CA 1
ATOM 1729 C C . GLY A 1 221 ? -26.396 -4.699 21.251 1.00 90.25 221 GLY A C 1
ATOM 1730 O O . GLY A 1 221 ? -26.662 -5.880 21.013 1.00 90.25 221 GLY A O 1
ATOM 1731 N N . LEU A 1 222 ? -25.141 -4.243 21.174 1.00 89.38 222 LEU A N 1
ATOM 1732 C CA . LEU A 1 222 ? -24.001 -5.124 20.921 1.00 89.38 222 LEU A CA 1
ATOM 1733 C C . LEU A 1 222 ? -23.705 -5.993 22.156 1.00 89.38 222 LEU A C 1
ATOM 1735 O O . LEU A 1 222 ? -23.316 -5.488 23.211 1.00 89.38 222 LEU A O 1
ATOM 1739 N N . ASP A 1 223 ? -23.826 -7.317 22.016 1.00 90.75 223 ASP A N 1
ATOM 1740 C CA . ASP A 1 223 ? -23.470 -8.263 23.081 1.00 90.75 223 ASP A CA 1
ATOM 1741 C C . ASP A 1 223 ? -21.948 -8.312 23.299 1.00 90.75 223 ASP A C 1
ATOM 1743 O O . ASP A 1 223 ? -21.197 -8.938 22.544 1.00 90.75 223 ASP A O 1
ATOM 1747 N N . LEU A 1 224 ? -21.502 -7.657 24.372 1.00 91.81 224 LEU A N 1
ATOM 1748 C CA . LEU A 1 224 ? -20.117 -7.646 24.848 1.00 91.81 224 LEU A CA 1
ATOM 1749 C C . LEU A 1 224 ? -19.926 -8.467 26.135 1.00 91.81 224 LEU A C 1
ATOM 1751 O O . LEU A 1 224 ? -18.854 -8.413 26.734 1.00 91.81 224 LEU A O 1
ATOM 1755 N N . SER A 1 225 ? -20.931 -9.234 26.573 1.00 89.06 225 SER A N 1
ATOM 1756 C CA . SER A 1 225 ? -20.916 -9.954 27.861 1.00 89.06 225 SER A CA 1
ATOM 1757 C C . SER A 1 225 ? -19.783 -10.979 27.984 1.00 89.06 225 SER A C 1
ATOM 1759 O O . SER A 1 225 ? -19.274 -11.225 29.074 1.00 89.06 225 SER A O 1
ATOM 1761 N N . SER A 1 226 ? -19.364 -11.554 26.854 1.00 86.44 226 SER A N 1
ATOM 1762 C CA . SER A 1 226 ? -18.281 -12.543 26.769 1.00 86.44 226 SER A CA 1
ATOM 1763 C C . SER A 1 226 ? -16.991 -11.994 26.147 1.00 86.44 226 SER A C 1
ATOM 1765 O O . SER A 1 226 ? -16.095 -12.771 25.808 1.00 86.44 226 SER A O 1
ATOM 1767 N N . ALA A 1 227 ? -16.898 -10.673 25.965 1.00 89.81 227 ALA A N 1
ATOM 1768 C CA . ALA A 1 227 ? -15.768 -10.028 25.311 1.00 89.81 227 ALA A CA 1
ATOM 1769 C C . ALA A 1 227 ? -14.683 -9.600 26.315 1.00 89.81 227 ALA A C 1
ATOM 1771 O O . ALA A 1 227 ? -14.958 -8.967 27.330 1.00 89.81 227 ALA A O 1
ATOM 1772 N N . GLU A 1 228 ? -13.417 -9.864 25.985 1.00 91.00 228 GLU A N 1
ATOM 1773 C CA . GLU A 1 228 ? -12.262 -9.270 26.663 1.00 91.00 228 GLU A CA 1
ATOM 1774 C C . GLU A 1 228 ? -12.131 -7.794 26.236 1.00 91.00 228 GLU A C 1
ATOM 1776 O O . GLU A 1 228 ? -11.664 -7.493 25.132 1.00 91.00 228 GLU A O 1
ATOM 1781 N N . ILE A 1 229 ? -12.544 -6.862 27.097 1.00 89.12 229 ILE A N 1
ATOM 1782 C CA . ILE A 1 229 ? -12.403 -5.417 26.863 1.00 89.12 229 ILE A CA 1
ATOM 1783 C C . ILE A 1 229 ? -11.059 -4.954 27.433 1.00 89.12 229 ILE A C 1
ATOM 1785 O O . ILE A 1 229 ? -10.890 -4.845 28.644 1.00 89.12 229 ILE A O 1
ATOM 1789 N N . ARG A 1 230 ? -10.074 -4.701 26.564 1.00 81.19 230 ARG A N 1
ATOM 1790 C CA . ARG A 1 230 ? -8.738 -4.248 26.990 1.00 81.19 230 ARG A CA 1
ATOM 1791 C C . ARG A 1 230 ? -8.686 -2.734 27.096 1.00 81.19 230 ARG A C 1
ATOM 1793 O O . ARG A 1 230 ? -9.023 -2.075 26.119 1.00 81.19 230 ARG A O 1
ATOM 1800 N N . GLY A 1 231 ? -8.231 -2.204 28.230 1.00 75.06 231 GLY A N 1
ATOM 1801 C CA . GLY A 1 231 ? -7.966 -0.772 28.410 1.00 75.06 231 GLY A CA 1
ATOM 1802 C C . GLY A 1 231 ? -6.692 -0.290 27.703 1.00 75.06 231 GLY A C 1
ATOM 1803 O O . GLY A 1 231 ? -5.987 -1.063 27.050 1.00 75.06 231 GLY A O 1
ATOM 1804 N N . LEU A 1 232 ? -6.386 1.003 27.840 1.00 67.25 232 LEU A N 1
ATOM 1805 C CA . LEU A 1 232 ? -5.179 1.625 27.272 1.00 67.25 232 LEU A CA 1
ATOM 1806 C C . LEU A 1 232 ? -3.897 1.264 28.034 1.00 67.25 232 LEU A C 1
ATOM 1808 O O . LEU A 1 232 ? -2.809 1.287 27.455 1.00 67.25 232 LEU A O 1
ATOM 1812 N N . VAL A 1 233 ? -4.017 0.921 29.318 1.00 58.66 233 VAL A N 1
ATOM 1813 C CA . VAL A 1 233 ? -2.885 0.575 30.181 1.00 58.66 233 VAL A CA 1
ATOM 1814 C C . VAL A 1 233 ? -2.560 -0.910 30.022 1.00 58.66 233 VAL A C 1
ATOM 1816 O O . VAL A 1 233 ? -3.426 -1.770 30.180 1.00 58.66 233 VAL A O 1
ATOM 1819 N N . LYS A 1 234 ? -1.294 -1.232 29.728 1.00 48.69 234 LYS A N 1
ATOM 1820 C CA . LYS A 1 234 ? -0.787 -2.591 29.941 1.00 48.69 234 LYS A CA 1
ATOM 1821 C C . LYS A 1 234 ? -0.789 -2.830 31.447 1.00 48.69 234 LYS A C 1
ATOM 1823 O O . LYS A 1 234 ? 0.101 -2.327 32.123 1.00 48.69 234 LYS A O 1
ATOM 1828 N N . GLU A 1 235 ? -1.735 -3.602 31.966 1.00 40.84 235 GLU A N 1
ATOM 1829 C CA . GLU A 1 235 ? -1.509 -4.236 33.262 1.00 40.84 235 GLU A CA 1
ATOM 1830 C C . GLU A 1 235 ? -0.225 -5.064 33.138 1.00 40.84 235 GLU A C 1
ATOM 1832 O O . GLU A 1 235 ? -0.122 -5.979 32.308 1.00 40.84 235 GLU A O 1
ATOM 1837 N N . GLU A 1 236 ? 0.804 -4.677 33.893 1.00 34.62 236 GLU A N 1
ATOM 1838 C CA . GLU A 1 236 ? 2.012 -5.472 34.029 1.00 34.62 236 GLU A CA 1
ATOM 1839 C C . GLU A 1 236 ? 1.590 -6.843 34.544 1.00 34.62 236 GLU A C 1
ATOM 1841 O O . GLU A 1 236 ? 1.151 -7.001 35.682 1.00 34.62 236 GLU A O 1
ATOM 1846 N N . ARG A 1 237 ? 1.700 -7.864 33.690 1.00 38.22 237 ARG A N 1
ATOM 1847 C CA . ARG A 1 237 ? 1.582 -9.244 34.149 1.00 38.22 237 ARG A CA 1
ATOM 1848 C C . ARG A 1 237 ? 2.693 -9.456 35.168 1.00 38.22 237 ARG A C 1
ATOM 1850 O O . ARG A 1 237 ? 3.848 -9.628 34.776 1.00 38.22 237 ARG A O 1
ATOM 1857 N N . HIS A 1 238 ? 2.340 -9.448 36.452 1.00 35.81 238 HIS A N 1
ATOM 1858 C CA . HIS A 1 238 ? 3.191 -9.925 37.531 1.00 35.81 238 HIS A CA 1
ATOM 1859 C C . HIS A 1 238 ? 3.779 -11.275 37.103 1.00 35.81 238 HIS A C 1
ATOM 1861 O O . HIS A 1 238 ? 3.069 -12.278 36.998 1.00 35.81 238 HIS A O 1
ATOM 1867 N N . ARG A 1 239 ? 5.086 -11.308 36.819 1.00 38.00 239 ARG A N 1
ATOM 1868 C CA . ARG A 1 239 ? 5.840 -12.559 36.743 1.00 38.00 239 ARG A CA 1
ATOM 1869 C C . ARG A 1 239 ? 5.881 -13.113 38.163 1.00 38.00 239 ARG A C 1
ATOM 1871 O O . ARG A 1 239 ? 6.800 -12.799 38.912 1.00 38.00 239 ARG A O 1
ATOM 1878 N N . SER A 1 240 ? 4.881 -13.903 38.555 1.00 37.56 240 SER A N 1
ATOM 1879 C CA . SER A 1 240 ? 4.990 -14.675 39.788 1.00 37.56 240 SER A CA 1
ATOM 1880 C C . SER A 1 240 ? 6.076 -15.727 39.585 1.00 37.56 240 SER A C 1
ATOM 1882 O O . SER A 1 240 ? 5.977 -16.603 38.722 1.00 37.56 240 SER A O 1
ATOM 1884 N N . SER A 1 241 ? 7.126 -15.578 40.373 1.00 41.31 241 SER A N 1
ATOM 1885 C CA . SER A 1 241 ? 8.221 -16.503 40.603 1.00 41.31 241 SE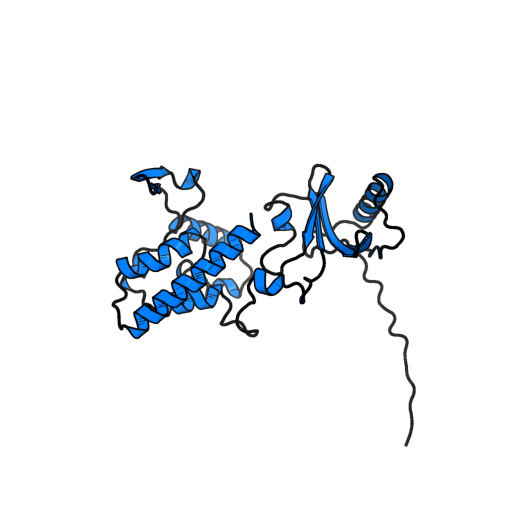R A CA 1
ATOM 1886 C C . SER A 1 241 ? 7.792 -17.977 40.601 1.00 41.31 241 SER A C 1
ATOM 1888 O O . SER A 1 241 ? 6.973 -18.421 41.399 1.00 41.31 241 SER A O 1
ATOM 1890 N N . ARG A 1 242 ? 8.460 -18.780 39.770 1.00 34.91 242 ARG A N 1
ATOM 1891 C CA . ARG A 1 242 ? 8.866 -20.131 40.170 1.00 34.91 242 ARG A CA 1
ATOM 1892 C C . ARG A 1 242 ? 10.379 -20.127 40.307 1.00 34.91 242 ARG A C 1
ATOM 1894 O O . ARG A 1 242 ? 11.107 -20.524 39.407 1.00 34.91 242 ARG A O 1
ATOM 1901 N N . ALA A 1 243 ? 10.827 -19.635 41.457 1.00 41.62 243 ALA A N 1
ATOM 1902 C CA . ALA A 1 243 ? 11.994 -20.218 42.084 1.00 41.62 243 ALA A CA 1
ATOM 1903 C C . ALA A 1 243 ? 11.565 -21.614 42.547 1.00 41.62 243 ALA A C 1
ATOM 1905 O O . ALA A 1 243 ? 10.648 -21.741 43.354 1.00 41.62 243 ALA A O 1
ATOM 1906 N N . ASN A 1 244 ? 12.177 -22.655 41.998 1.00 35.22 244 ASN A N 1
ATOM 1907 C CA . ASN A 1 244 ? 12.364 -23.879 42.754 1.00 35.22 244 ASN A CA 1
ATOM 1908 C C . ASN A 1 244 ? 13.669 -24.507 42.285 1.00 35.22 244 ASN A C 1
ATOM 1910 O O . ASN A 1 244 ? 13.789 -24.931 41.136 1.00 35.22 244 ASN A O 1
ATOM 1914 N N . GLY A 1 245 ? 14.657 -24.474 43.174 1.00 33.62 245 GLY A N 1
ATOM 1915 C CA . GLY A 1 245 ? 15.909 -25.178 42.994 1.00 33.62 245 GLY A CA 1
ATOM 1916 C C . GLY A 1 245 ? 15.738 -26.679 43.194 1.00 33.62 245 GLY A C 1
ATOM 1917 O O . GLY A 1 245 ? 14.855 -27.125 43.922 1.00 33.62 245 GLY A O 1
ATOM 1918 N N . LYS A 1 246 ? 16.632 -27.422 42.551 1.00 34.88 246 LYS A N 1
ATOM 1919 C CA . LYS A 1 246 ? 17.366 -28.592 43.054 1.00 34.88 246 LYS A CA 1
ATOM 1920 C C . LYS A 1 246 ? 18.690 -28.543 42.275 1.00 34.88 246 LYS A C 1
ATOM 1922 O O . LYS A 1 246 ? 18.641 -28.347 41.067 1.00 34.88 246 LYS A O 1
ATOM 1927 N N . GLY A 1 247 ? 19.871 -28.517 42.876 1.00 35.91 247 GLY A N 1
ATOM 1928 C CA . GLY A 1 247 ? 20.286 -29.214 44.084 1.00 35.91 247 GLY A CA 1
ATOM 1929 C C . GLY A 1 247 ? 21.246 -30.304 43.621 1.00 35.91 247 GLY A C 1
ATOM 1930 O O . GLY A 1 247 ? 20.760 -31.271 43.049 1.00 35.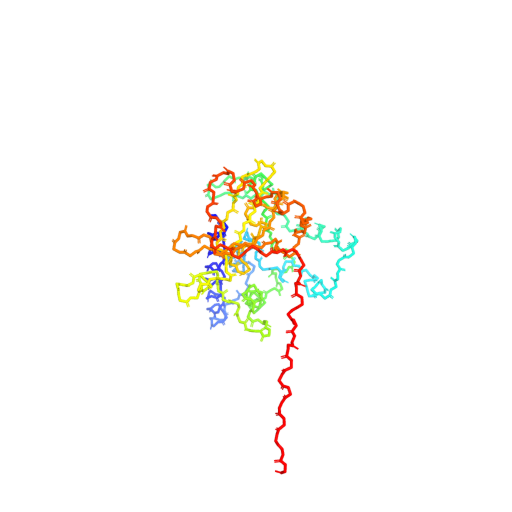91 247 GLY A O 1
ATOM 1931 N N . GLU A 1 248 ? 22.536 -30.050 43.874 1.00 33.09 248 GLU A N 1
ATOM 1932 C CA . GLU A 1 248 ? 23.712 -30.945 43.795 1.00 33.09 248 GLU A CA 1
ATOM 1933 C C . GLU A 1 248 ? 24.133 -31.508 42.427 1.00 33.09 248 GLU A C 1
ATOM 1935 O O . GLU A 1 248 ? 23.333 -32.170 41.733 1.00 33.09 248 GLU A O 1
#

Radius of gyration: 24.14 Å; chains: 1; bounding box: 51×52×73 Å

InterPro domains:
  IPR044159 IQ domain-containing protein IQM [PTHR31250] (127-235)

Organism: NCBI:txid221442

Sequence (248 aa):
ERLTTTRRRERLLREARGRVIEAIRAEEAATPEALATVTTPLVREGLLRALRDEHFYQRSVVLPTIQDEASYQRMWERFKVRSRWTEGGELVDAKKAGPAYALPAELLPGLGWPDVLAAIAHEEGSGMRSGRMETADERLHPNKPGKGGIFVIDMFGTMHAAQKVSGALHHSSLTGGHCCRFAGAITVEQGRVRRVSPHSGHYVPTQAEYDALIECWRQDGLDLSSAEIRGLVKEERHRSSRANGKGE

pLDDT: mean 79.77, std 14.69, range [33.09, 97.12]